Protein AF-A0A956QAB8-F1 (afdb_monomer)

Mean predicted aligned error: 16.08 Å

Secondary structure (DSSP, 8-state):
-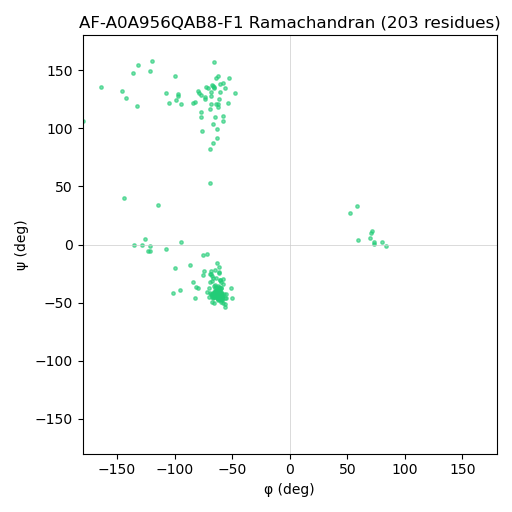EEPTTT--EE-TT-SB-TTT-PBPPP-------------PPPEE-TTT--EE-TT-SB-TTT-PBP----GGGTT---SS--HHHHHHHHHHHHHHTTSS-HHHHHHHHHHHHHHHHHHHHHHHHHHHHTTHHHH-HHHHHHHHHHHHHHHHHHHHHHHHHHH--THHHHHHHHHHHHHHHHHHHHHHHHHHHHHHHHHHH---

pLDDT: mean 83.35, std 16.62, range [33.91, 98.31]

Solvent-accessible surface area (backbone atoms only — not comparable to full-atom values): 11998 Å² total; per-residue (Å²): 123,45,67,33,87,89,78,66,50,80,36,66,78,93,52,61,47,34,92,86,75,64,47,76,39,87,76,80,79,75,93,74,90,80,92,75,92,70,84,87,69,68,78,38,64,32,90,88,75,67,48,79,37,65,70,88,48,61,46,32,92,87,77,65,48,72,40,86,76,77,72,59,69,74,78,64,65,82,62,85,66,74,50,69,71,58,51,52,53,53,53,51,46,49,33,41,72,72,60,78,30,52,50,67,57,51,48,56,49,51,54,52,49,50,56,53,51,50,55,52,48,54,51,50,54,51,53,38,62,74,66,57,43,54,83,81,38,47,69,44,51,48,35,34,52,51,13,52,50,28,37,53,53,10,53,57,38,31,49,48,24,53,76,72,65,45,66,63,26,40,54,58,10,51,52,35,30,48,55,10,42,52,30,35,39,50,20,52,48,53,52,52,55,48,52,51,49,50,44,70,74,66,57,84,120

Nearest PDB structures (foldseek):
  8dt0-assembly1_A  TM=5.554E-01  e=7.888E-01  synthetic construct
  8dt0-assembly2_B  TM=5.784E-01  e=1.920E+00  synthetic construct
  5ezm-assembly1_A  TM=7.478E-01  e=6.521E+00  Cupriavidus metallidurans CH34

Sequence (205 aa):
MLVCFHCGAANSPGKTHCHSCASALPQSASDDADEGGSGNAPMVVCIHCGQQNIPGSAECNNCGAVIPQMDRSTYYRTHDTITERYDEFRVAAEKARAGEWSPQELKQWLENMESLLSKRRDYLINVIKGADYYEYRSEEVELGVTGVFDYEEGMNLMSGFVEDGNPMHLDVGLEKIWEGNEKINEAMRMNREFRRKLEEEWGYM

Radius of gyration: 27.48 Å; Cα contacts (8 Å, |Δi|>4): 198; chains: 1; bounding box: 62×46×68 Å

Foldseek 3Di:
DFADPPPRDDDDPPDQADPPPRQGTDHDDDDDDDDDDDPPDDWAADPVRRDTDDPPDQADPPPRHGGDDPPCVVVPPPPLADCVVLVVLVVLLVCLLVVVDALVRSVVVLVVVCVVLVVVLVVVVCVCVVVVVCVVQVQLVVLLNVLSVLLVVLSVLLNVCSVPVDSVSSVSSSVSNVSSRVSNSVSVVVVVVVVVVCCVPVVPD

Structure (mmCIF, N/CA/C/O backbone):
data_AF-A0A956QAB8-F1
#
_entry.id   AF-A0A956QAB8-F1
#
loop_
_atom_site.group_PDB
_atom_site.id
_atom_site.type_symbol
_atom_site.label_atom_id
_atom_site.label_alt_id
_atom_site.label_comp_id
_atom_site.label_asym_id
_atom_site.label_entity_id
_atom_site.label_seq_id
_atom_site.pdbx_PDB_ins_code
_atom_site.Cartn_x
_atom_site.Cartn_y
_atom_site.Cartn_z
_atom_site.occupancy
_atom_site.B_iso_or_equiv
_atom_site.auth_seq_id
_atom_site.auth_comp_id
_atom_site.auth_asym_id
_atom_site.auth_atom_id
_atom_site.pdbx_PDB_model_num
ATOM 1 N N . MET A 1 1 ? 39.221 -18.917 -37.956 1.00 66.81 1 MET A N 1
ATOM 2 C CA . MET A 1 1 ? 40.007 -19.395 -36.795 1.00 66.81 1 MET A CA 1
ATOM 3 C C . MET A 1 1 ? 39.012 -19.648 -35.674 1.00 66.81 1 MET A C 1
ATOM 5 O O . MET A 1 1 ? 38.250 -18.739 -35.385 1.00 66.81 1 MET A O 1
ATOM 9 N N . LEU A 1 2 ? 38.938 -20.868 -35.133 1.00 80.44 2 LEU A N 1
ATOM 10 C CA . LEU A 1 2 ? 37.969 -21.233 -34.086 1.00 80.44 2 LEU A CA 1
ATOM 11 C C . LEU A 1 2 ? 38.653 -21.179 -32.719 1.00 80.44 2 LEU A C 1
ATOM 13 O O . LEU A 1 2 ? 39.678 -21.831 -32.528 1.00 80.44 2 LEU A O 1
ATOM 17 N N . VAL A 1 3 ? 38.112 -20.410 -31.777 1.00 84.94 3 VAL A N 1
ATOM 18 C CA . VAL A 1 3 ? 38.659 -20.298 -30.415 1.00 84.94 3 VAL A CA 1
ATOM 19 C C . VAL A 1 3 ? 37.887 -21.232 -29.490 1.00 84.94 3 VAL A C 1
ATOM 21 O O . VAL A 1 3 ? 36.658 -21.225 -29.480 1.00 84.94 3 VAL A O 1
ATOM 24 N N . CYS A 1 4 ? 38.600 -22.062 -28.727 1.00 81.06 4 CYS A N 1
ATOM 25 C CA . CYS A 1 4 ? 37.981 -22.955 -27.754 1.00 81.06 4 CYS A CA 1
ATOM 26 C C . CYS A 1 4 ? 37.389 -22.143 -26.598 1.00 81.06 4 CYS A C 1
ATOM 28 O O . CYS A 1 4 ? 38.128 -21.469 -25.885 1.00 81.06 4 CYS A O 1
ATOM 30 N N . PHE A 1 5 ? 36.084 -22.265 -26.362 1.00 82.62 5 PHE A N 1
ATOM 31 C CA . PHE A 1 5 ? 35.416 -21.563 -25.265 1.00 82.62 5 PHE A CA 1
ATOM 32 C C . PHE A 1 5 ? 35.916 -22.009 -23.879 1.00 82.62 5 PHE A C 1
ATOM 34 O O . PHE A 1 5 ? 35.932 -21.217 -22.944 1.00 82.62 5 PHE A O 1
ATOM 41 N N . HIS A 1 6 ? 36.376 -23.259 -23.745 1.00 77.50 6 HIS A N 1
ATOM 42 C CA . HIS A 1 6 ? 36.828 -23.795 -22.459 1.00 77.50 6 HIS A CA 1
ATOM 43 C C . HIS A 1 6 ? 38.255 -23.409 -22.065 1.00 77.50 6 HIS A C 1
ATOM 45 O O . HIS A 1 6 ? 38.514 -23.218 -20.882 1.00 77.50 6 HIS A O 1
ATOM 51 N N . CYS A 1 7 ? 39.190 -23.321 -23.015 1.00 82.19 7 CYS A N 1
ATOM 52 C CA . CYS A 1 7 ? 40.603 -23.075 -22.694 1.00 82.19 7 CYS A CA 1
ATOM 53 C C . CYS A 1 7 ? 41.244 -21.918 -23.470 1.00 82.19 7 CYS A C 1
ATOM 55 O O . CYS A 1 7 ? 42.431 -21.657 -23.300 1.00 82.19 7 CYS A O 1
ATOM 57 N N . GLY A 1 8 ? 40.502 -21.251 -24.356 1.00 85.62 8 GLY A N 1
ATOM 58 C CA . GLY A 1 8 ? 41.003 -20.139 -25.166 1.00 85.62 8 GLY A CA 1
ATOM 59 C C . GLY A 1 8 ? 41.959 -20.534 -26.298 1.00 85.62 8 GLY A C 1
ATOM 60 O O . GLY A 1 8 ? 42.423 -19.663 -27.028 1.00 85.62 8 GLY A O 1
ATOM 61 N N . ALA A 1 9 ? 42.260 -21.824 -26.489 1.00 89.25 9 ALA A N 1
ATOM 62 C CA . ALA A 1 9 ? 43.176 -22.263 -27.540 1.00 89.25 9 ALA A CA 1
ATOM 63 C C . ALA A 1 9 ? 42.599 -22.021 -28.947 1.00 89.25 9 ALA A C 1
ATOM 65 O O . ALA A 1 9 ? 41.433 -22.324 -29.220 1.00 89.25 9 ALA A O 1
ATOM 66 N N . ALA A 1 10 ? 43.435 -21.520 -29.859 1.00 90.62 10 ALA A N 1
ATOM 67 C CA . ALA A 1 10 ? 43.087 -21.336 -31.265 1.00 90.62 10 ALA A CA 1
ATOM 68 C C . ALA A 1 10 ? 43.188 -22.662 -32.033 1.00 90.62 10 ALA A C 1
ATOM 70 O O . ALA A 1 10 ? 44.178 -23.382 -31.932 1.00 90.62 10 ALA A O 1
ATOM 71 N N . ASN A 1 11 ? 42.167 -22.986 -32.821 1.00 88.81 11 ASN A N 1
ATOM 72 C CA . ASN A 1 11 ? 42.057 -24.235 -33.565 1.00 88.81 11 ASN A CA 1
ATOM 73 C C . ASN A 1 11 ? 41.922 -23.984 -35.070 1.00 88.81 11 ASN A C 1
ATOM 75 O O . ASN A 1 11 ? 41.362 -22.972 -35.521 1.00 88.81 11 ASN A O 1
ATOM 79 N N . SER A 1 12 ? 42.432 -24.940 -35.850 1.00 86.19 12 SER A N 1
ATOM 80 C CA . SER A 1 12 ? 42.302 -24.954 -37.305 1.00 86.19 12 SER A CA 1
ATOM 81 C C . SER A 1 12 ? 40.826 -25.060 -37.727 1.00 86.19 12 SER A C 1
ATOM 83 O O . SER A 1 12 ? 40.054 -25.750 -37.054 1.00 86.19 12 SER A O 1
ATOM 85 N N . PRO A 1 13 ? 40.422 -24.419 -38.840 1.00 82.12 13 PRO A N 1
ATOM 86 C CA . PRO A 1 13 ? 39.085 -24.587 -39.411 1.00 82.12 13 PRO A CA 1
ATOM 87 C C . PRO A 1 13 ? 38.744 -26.068 -39.647 1.00 82.12 13 PRO A C 1
ATOM 89 O O . PRO A 1 13 ? 39.620 -26.852 -40.010 1.00 82.12 13 PRO A O 1
ATOM 92 N N . GLY A 1 14 ? 37.485 -26.454 -39.423 1.00 80.62 14 GLY A N 1
ATOM 93 C CA . GLY A 1 14 ? 36.994 -27.824 -39.636 1.00 80.62 14 GLY A CA 1
ATOM 94 C C . GLY A 1 14 ? 37.313 -28.834 -38.522 1.00 80.62 14 GLY A C 1
ATOM 95 O O . GLY A 1 14 ? 36.962 -30.006 -38.644 1.00 80.62 14 GLY A O 1
ATOM 96 N N . LYS A 1 15 ? 37.967 -28.427 -37.424 1.00 80.69 15 LYS A N 1
ATOM 97 C CA . LYS A 1 15 ? 38.167 -29.298 -36.254 1.00 80.69 15 LYS A CA 1
ATOM 98 C C . LYS A 1 15 ? 36.900 -29.367 -35.402 1.00 80.69 15 LYS A C 1
ATOM 100 O O . LYS A 1 15 ? 36.357 -28.339 -35.018 1.00 80.69 15 LYS A O 1
ATOM 105 N N . THR A 1 16 ? 36.484 -30.584 -35.057 1.00 86.88 16 THR A N 1
ATOM 106 C CA . THR A 1 16 ? 35.327 -30.846 -34.184 1.00 86.88 16 THR A CA 1
ATOM 107 C C . THR A 1 16 ? 35.681 -30.848 -32.696 1.00 86.88 16 THR A C 1
ATOM 109 O O . THR A 1 16 ? 34.794 -30.707 -31.863 1.00 86.88 16 THR A O 1
ATOM 112 N N . HIS A 1 17 ? 36.968 -30.977 -32.353 1.00 90.69 17 HIS A N 1
ATOM 113 C CA . HIS A 1 17 ? 37.470 -30.997 -30.977 1.00 90.69 17 HIS A CA 1
ATOM 114 C C . HIS A 1 17 ? 38.729 -30.132 -30.840 1.00 90.69 17 HIS A C 1
ATOM 116 O O . HIS A 1 17 ? 39.535 -30.033 -31.771 1.00 90.69 17 HIS A O 1
ATOM 122 N N . CYS A 1 18 ? 38.902 -29.516 -29.669 1.00 89.50 18 CYS A N 1
ATOM 123 C CA . CYS A 1 18 ? 40.045 -28.680 -29.334 1.00 89.50 18 CYS A CA 1
ATOM 124 C C . CYS A 1 18 ? 41.314 -29.526 -29.212 1.00 89.50 18 CYS A C 1
ATOM 126 O O . CYS A 1 18 ? 41.360 -30.475 -28.431 1.00 89.50 18 CYS A O 1
ATOM 128 N N . HIS A 1 19 ? 42.378 -29.139 -29.915 1.00 91.25 19 HIS A N 1
ATOM 129 C CA . HIS A 1 19 ? 43.659 -29.853 -29.858 1.00 91.25 19 HIS A CA 1
ATOM 130 C C . HIS A 1 19 ? 44.329 -29.807 -28.472 1.00 91.25 19 HIS A C 1
ATOM 132 O O . HIS A 1 19 ? 45.174 -30.646 -28.180 1.00 91.25 19 HIS A O 1
ATOM 138 N N . SER A 1 20 ? 43.974 -28.826 -27.634 1.00 89.00 20 SER A N 1
ATOM 139 C CA . SER A 1 20 ? 44.615 -28.593 -26.336 1.00 89.00 20 SER A CA 1
ATOM 140 C C . SER A 1 20 ? 43.881 -29.255 -25.165 1.00 89.00 20 SER A C 1
ATOM 142 O O . SER A 1 20 ? 44.532 -29.785 -24.272 1.00 89.00 20 SER A O 1
ATOM 144 N N . CYS A 1 21 ? 42.544 -29.253 -25.157 1.00 88.00 21 CYS A N 1
ATOM 145 C CA . CYS A 1 21 ? 41.747 -29.766 -24.030 1.00 88.00 21 CYS A CA 1
ATOM 146 C C . CYS A 1 21 ? 40.721 -30.839 -24.420 1.00 88.00 21 CYS A C 1
ATOM 148 O O . CYS A 1 21 ? 39.919 -31.238 -23.582 1.00 88.00 21 CYS A O 1
ATOM 150 N N . ALA A 1 22 ? 40.705 -31.271 -25.685 1.00 89.31 22 ALA A N 1
ATOM 151 C CA . ALA A 1 22 ? 39.756 -32.235 -26.249 1.00 89.31 22 ALA A CA 1
ATOM 152 C C . ALA A 1 22 ? 38.264 -31.842 -26.169 1.00 89.31 22 ALA A C 1
ATOM 154 O O . ALA A 1 22 ? 37.416 -32.613 -26.605 1.00 89.31 22 ALA A O 1
ATOM 155 N N . SER A 1 23 ? 37.920 -30.644 -25.681 1.00 84.19 23 SER A N 1
ATOM 156 C CA . SER A 1 23 ? 36.534 -30.157 -25.658 1.00 84.19 23 SER A CA 1
ATOM 157 C C . SER A 1 23 ? 35.977 -29.991 -27.073 1.00 84.19 23 SER A C 1
ATOM 159 O O . SER A 1 23 ? 36.701 -29.562 -27.974 1.00 84.19 23 SER A O 1
ATOM 161 N N . ALA A 1 24 ? 34.695 -30.302 -27.266 1.00 87.38 24 ALA A N 1
ATOM 162 C CA . ALA A 1 24 ? 34.019 -30.113 -28.545 1.00 87.38 24 ALA A CA 1
ATOM 163 C C . ALA A 1 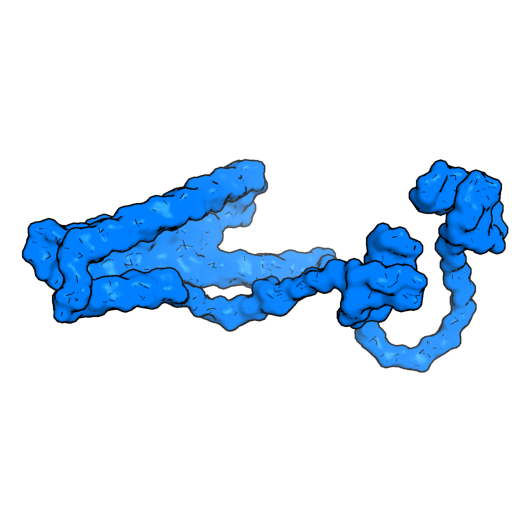24 ? 34.034 -28.631 -28.964 1.00 87.38 24 ALA A C 1
ATOM 165 O O . ALA A 1 24 ? 33.855 -27.736 -28.136 1.00 87.38 24 ALA A O 1
ATOM 166 N N . LEU A 1 25 ? 34.280 -28.375 -30.248 1.00 83.75 25 LEU A N 1
ATOM 167 C CA . LEU A 1 25 ? 34.248 -27.036 -30.838 1.00 83.75 25 LEU A CA 1
ATOM 168 C C . LEU A 1 25 ? 32.910 -26.821 -31.560 1.00 83.75 25 LEU A C 1
ATOM 170 O O . LEU A 1 25 ? 32.391 -27.772 -32.151 1.00 83.75 25 LEU A O 1
ATOM 174 N N . PRO A 1 26 ? 32.358 -25.594 -31.552 1.00 73.75 26 PRO A N 1
ATOM 175 C CA . PRO A 1 26 ? 31.118 -25.297 -32.256 1.00 73.75 26 PRO A CA 1
ATOM 176 C C . PRO A 1 26 ? 31.315 -25.518 -33.758 1.00 73.75 26 PRO A C 1
ATOM 178 O O . PRO A 1 26 ? 32.202 -24.921 -34.375 1.00 73.75 26 PRO A O 1
ATOM 181 N N . GLN A 1 27 ? 30.512 -26.408 -34.340 1.00 68.31 27 GLN A N 1
ATOM 182 C CA . GLN A 1 27 ? 30.513 -26.623 -35.781 1.00 68.31 27 GLN A CA 1
ATOM 183 C C . GLN A 1 27 ? 29.824 -25.433 -36.449 1.00 68.31 27 GLN A C 1
ATOM 185 O O . GLN A 1 27 ? 28.710 -25.067 -36.083 1.00 68.31 27 GLN A O 1
ATOM 190 N N . SER A 1 28 ? 30.497 -24.815 -37.418 1.00 54.78 28 SER A N 1
ATOM 191 C CA . SER A 1 28 ? 29.843 -23.897 -38.345 1.00 54.78 28 SER A CA 1
ATOM 192 C C . SER A 1 28 ? 28.850 -24.717 -39.163 1.00 54.78 28 SER A C 1
ATOM 194 O O . SER A 1 28 ? 29.281 -25.569 -39.942 1.00 54.78 28 SER A O 1
ATOM 196 N N . ALA A 1 29 ? 27.554 -24.505 -38.934 1.00 47.50 29 ALA A N 1
ATOM 197 C CA . ALA A 1 29 ? 26.499 -25.085 -39.750 1.00 47.50 29 ALA A CA 1
ATOM 198 C C . ALA A 1 29 ? 26.767 -24.726 -41.218 1.00 47.50 29 ALA A C 1
ATOM 200 O O . ALA A 1 29 ? 26.934 -23.554 -41.552 1.00 47.50 29 ALA A O 1
ATOM 201 N N . SER A 1 30 ? 26.905 -25.745 -42.062 1.00 43.66 30 SER A N 1
ATOM 202 C CA . SER A 1 30 ? 26.879 -25.584 -43.508 1.00 43.66 30 SER A CA 1
ATOM 203 C C . SER A 1 30 ? 25.464 -25.201 -43.923 1.00 43.66 30 SER A C 1
ATOM 205 O O . SER A 1 30 ? 24.507 -25.840 -43.488 1.00 43.66 30 SER A O 1
ATOM 207 N N . ASP A 1 31 ? 25.371 -24.158 -44.742 1.00 43.78 31 ASP A N 1
ATOM 208 C CA . ASP A 1 31 ? 24.153 -23.706 -45.397 1.00 43.78 31 ASP A CA 1
ATOM 209 C C . ASP A 1 31 ? 23.564 -24.829 -46.260 1.00 43.78 31 ASP A C 1
ATOM 211 O O . ASP A 1 31 ? 24.126 -25.160 -47.300 1.00 43.78 31 ASP A O 1
ATOM 215 N N . ASP A 1 32 ? 22.424 -25.375 -45.845 1.00 39.88 32 ASP A N 1
ATOM 216 C CA . ASP A 1 32 ? 21.479 -26.035 -46.739 1.00 39.88 32 ASP A CA 1
ATOM 217 C C . ASP A 1 32 ? 20.079 -25.505 -46.415 1.00 39.88 32 ASP A C 1
ATOM 219 O O . ASP A 1 32 ? 19.593 -25.574 -45.284 1.00 39.88 32 ASP A O 1
ATOM 223 N N . ALA A 1 33 ? 19.481 -24.892 -47.433 1.00 44.94 33 ALA A N 1
ATOM 224 C CA . ALA A 1 33 ? 18.159 -24.298 -47.416 1.00 44.94 33 ALA A CA 1
ATOM 225 C C . ALA A 1 33 ? 17.072 -25.379 -47.402 1.00 44.94 33 ALA A C 1
ATOM 227 O O . ALA A 1 33 ? 17.114 -26.297 -48.219 1.00 44.94 33 ALA A O 1
ATOM 228 N N . ASP A 1 34 ? 16.058 -25.206 -46.555 1.00 33.91 34 ASP A N 1
ATOM 229 C CA . ASP A 1 34 ? 14.721 -25.725 -46.835 1.00 33.91 34 ASP A CA 1
ATOM 230 C C . ASP A 1 34 ? 13.655 -24.769 -46.274 1.00 33.91 34 ASP A C 1
ATOM 232 O O . ASP A 1 34 ? 13.759 -24.261 -45.154 1.00 33.91 34 ASP A O 1
ATOM 236 N N . GLU A 1 35 ? 12.670 -24.460 -47.113 1.00 45.03 35 GLU A N 1
ATOM 237 C CA . GLU A 1 35 ? 11.603 -23.490 -46.882 1.00 45.03 35 GLU A CA 1
ATOM 238 C C . GLU A 1 35 ? 10.481 -24.118 -46.043 1.00 45.03 35 GLU A C 1
ATOM 240 O O . GLU A 1 35 ? 9.845 -25.089 -46.449 1.00 45.03 35 GLU A O 1
ATOM 245 N N . GLY A 1 36 ? 10.157 -23.528 -44.890 1.00 34.88 36 GLY A N 1
ATOM 246 C CA . GLY A 1 36 ? 8.987 -23.938 -44.113 1.00 34.88 36 GLY A CA 1
ATOM 247 C C . GLY A 1 36 ? 8.816 -23.112 -42.847 1.00 34.88 36 GLY A C 1
ATOM 248 O O . GLY A 1 36 ? 9.580 -23.248 -41.899 1.00 34.88 36 GLY A O 1
ATOM 249 N N . GLY A 1 37 ? 7.826 -22.218 -42.847 1.00 46.56 37 GLY A N 1
ATOM 250 C CA . GLY A 1 37 ? 7.627 -21.221 -41.800 1.00 46.56 37 GLY A CA 1
ATOM 251 C C . GLY A 1 37 ? 7.450 -21.787 -40.389 1.00 46.56 37 GLY A C 1
ATOM 252 O O . GLY A 1 37 ? 6.710 -22.739 -40.165 1.00 46.56 37 GLY A O 1
ATOM 253 N N . SER A 1 38 ? 8.066 -21.120 -39.419 1.00 38.31 38 SER A N 1
ATOM 254 C CA . SER A 1 38 ? 7.635 -21.105 -38.024 1.00 38.31 38 SER A CA 1
ATOM 255 C C . SER A 1 38 ? 8.329 -19.940 -37.330 1.00 38.31 38 SER A C 1
ATOM 257 O O . SER A 1 38 ? 9.517 -19.713 -37.546 1.00 38.31 38 SER A O 1
ATOM 259 N N . GLY A 1 39 ? 7.579 -19.180 -36.529 1.00 42.38 39 GLY A N 1
ATOM 260 C CA . GLY A 1 39 ? 8.089 -18.042 -35.767 1.00 42.38 39 GLY A CA 1
ATOM 261 C C . GLY A 1 39 ? 9.377 -18.405 -35.036 1.00 42.38 39 GLY A C 1
ATOM 262 O O . GLY A 1 39 ? 9.458 -19.456 -34.400 1.00 42.38 39 GLY A O 1
ATOM 263 N N . ASN A 1 40 ? 10.384 -17.548 -35.191 1.00 43.06 40 ASN A N 1
ATOM 264 C CA . ASN A 1 40 ? 11.734 -17.746 -34.686 1.00 43.06 40 ASN A CA 1
ATOM 265 C C . ASN A 1 40 ? 11.693 -17.724 -33.151 1.00 43.06 40 ASN A C 1
ATOM 267 O O . ASN A 1 40 ? 11.771 -16.671 -32.520 1.00 43.06 40 ASN A O 1
ATOM 271 N N . ALA A 1 41 ? 11.440 -18.882 -32.550 1.00 52.78 41 ALA A N 1
ATOM 272 C CA . ALA A 1 41 ? 11.361 -19.015 -31.111 1.00 52.78 41 ALA A CA 1
ATOM 273 C C . ALA A 1 41 ? 12.780 -18.863 -30.530 1.00 52.78 41 ALA A C 1
ATOM 275 O O . ALA A 1 41 ? 13.727 -19.442 -31.070 1.00 52.78 41 ALA A O 1
ATOM 276 N N . PRO A 1 42 ? 12.956 -18.080 -29.454 1.00 58.84 42 PRO A N 1
ATOM 277 C CA . PRO A 1 42 ? 14.275 -17.694 -28.961 1.00 58.84 42 PRO A CA 1
ATOM 278 C C . PRO A 1 42 ? 15.071 -18.923 -28.517 1.00 58.84 42 PRO A C 1
ATOM 280 O O . PRO A 1 42 ? 14.657 -19.630 -27.601 1.00 58.84 42 PRO A O 1
ATOM 283 N N . MET A 1 43 ? 16.213 -19.182 -29.160 1.00 72.00 43 MET A N 1
ATOM 284 C CA . MET A 1 43 ? 17.061 -20.336 -28.851 1.00 72.00 43 MET A CA 1
ATOM 285 C C . MET A 1 43 ? 17.562 -20.295 -27.402 1.00 72.00 43 MET A C 1
ATOM 287 O O . MET A 1 43 ? 18.105 -19.285 -26.956 1.00 72.00 43 MET A O 1
ATOM 291 N N . VAL A 1 44 ? 17.436 -21.413 -26.676 1.00 81.44 44 VAL A N 1
ATOM 292 C CA . VAL A 1 44 ? 17.922 -21.528 -25.292 1.00 81.44 44 VAL A CA 1
ATOM 293 C C . VAL A 1 44 ? 19.204 -22.352 -25.260 1.00 81.44 44 VAL A C 1
ATOM 295 O O . VAL A 1 44 ? 19.230 -23.506 -25.686 1.00 81.44 44 VAL A O 1
ATOM 298 N N . VAL A 1 45 ? 20.285 -21.771 -24.740 1.00 86.00 45 VAL A N 1
ATOM 299 C CA . VAL A 1 45 ? 21.589 -22.440 -24.627 1.00 86.00 45 VAL A CA 1
ATOM 300 C C . VAL A 1 45 ? 21.760 -23.015 -23.224 1.00 86.00 45 VAL A C 1
ATOM 302 O O . VAL A 1 45 ? 21.618 -22.314 -22.224 1.00 86.00 45 VAL A O 1
ATOM 305 N N . CYS A 1 46 ? 22.103 -24.299 -23.137 1.00 86.56 46 CYS A N 1
ATOM 306 C CA . CYS A 1 46 ? 22.409 -24.948 -21.871 1.00 86.56 46 CYS A CA 1
ATOM 307 C C . CYS A 1 46 ? 23.727 -24.409 -21.300 1.00 86.56 46 CYS A C 1
ATOM 309 O O . CYS A 1 46 ? 24.797 -24.675 -21.846 1.00 86.56 46 CYS A O 1
ATOM 311 N N . ILE A 1 47 ? 23.671 -23.767 -20.133 1.00 86.31 47 ILE A N 1
ATOM 312 C CA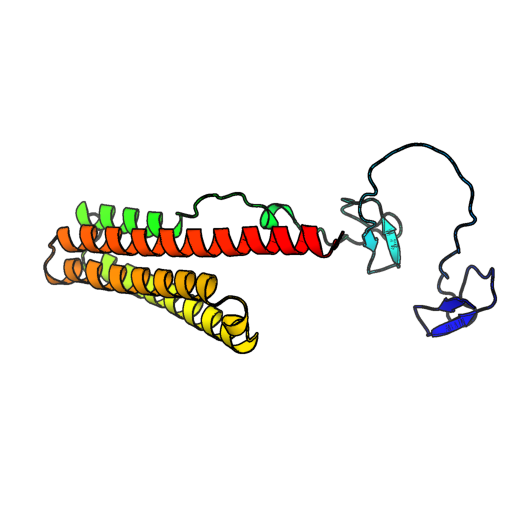 . ILE A 1 47 ? 24.847 -23.189 -19.458 1.00 86.31 47 ILE A CA 1
ATOM 313 C C . ILE A 1 47 ? 25.918 -24.225 -19.081 1.00 86.31 47 ILE A C 1
ATOM 315 O O . ILE A 1 47 ? 27.085 -23.880 -18.939 1.00 86.31 47 ILE A O 1
ATOM 319 N N . HIS A 1 48 ? 25.535 -25.499 -18.939 1.00 84.75 48 HIS A N 1
ATOM 320 C CA . HIS A 1 48 ? 26.458 -26.565 -18.547 1.00 84.75 48 HIS A CA 1
ATOM 321 C C . HIS A 1 48 ? 27.268 -27.164 -19.704 1.00 84.75 48 HIS A C 1
ATOM 323 O O . HIS A 1 48 ? 28.388 -27.605 -19.477 1.00 84.75 48 HIS A O 1
ATOM 329 N N . CYS A 1 49 ? 26.725 -27.222 -20.924 1.00 87.75 49 CYS A N 1
ATOM 330 C CA . CYS A 1 49 ? 27.387 -27.908 -22.045 1.00 87.75 49 CYS A CA 1
ATOM 331 C C . CYS A 1 49 ? 27.377 -27.125 -23.364 1.00 87.75 49 CYS A C 1
ATOM 333 O O . CYS A 1 49 ? 27.889 -27.619 -24.363 1.00 87.75 49 CYS A O 1
ATOM 335 N N . GLY A 1 50 ? 26.784 -25.929 -23.395 1.00 84.75 50 GLY A N 1
ATOM 336 C CA . GLY A 1 50 ? 26.707 -25.086 -24.589 1.00 84.75 50 GLY A CA 1
ATOM 337 C C . GLY A 1 50 ? 25.727 -25.574 -25.661 1.00 84.75 50 GLY A C 1
ATOM 338 O O . GLY A 1 50 ? 25.619 -24.939 -26.706 1.00 84.75 50 GLY A O 1
ATOM 339 N N . GLN A 1 51 ? 25.000 -26.671 -25.425 1.00 89.06 51 GLN A N 1
ATOM 340 C CA . GLN A 1 51 ? 24.024 -27.192 -26.379 1.00 89.06 51 GLN A CA 1
ATOM 341 C C . GLN A 1 51 ? 22.852 -26.220 -26.558 1.00 89.06 51 GLN A C 1
ATOM 343 O O . GLN A 1 51 ? 22.274 -25.746 -25.576 1.00 89.06 51 GLN A O 1
ATOM 348 N N . GLN A 1 52 ? 22.457 -25.990 -27.808 1.00 87.62 52 GLN A N 1
ATOM 349 C CA . GLN A 1 52 ? 21.205 -25.315 -28.142 1.00 87.62 52 GLN A CA 1
ATOM 350 C C . GLN A 1 52 ? 20.036 -26.285 -27.956 1.00 87.62 52 GLN A C 1
ATOM 352 O O . GLN A 1 52 ? 20.065 -27.413 -28.454 1.00 87.62 52 GLN A O 1
ATOM 357 N N . ASN A 1 53 ? 19.030 -25.851 -27.207 1.00 86.25 53 ASN A N 1
ATOM 358 C 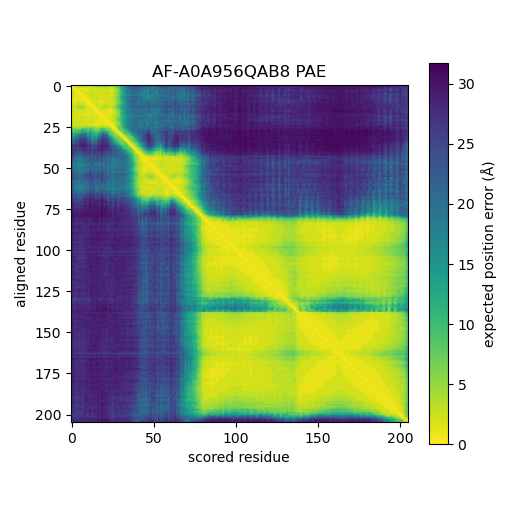CA . ASN A 1 53 ? 17.846 -26.625 -26.872 1.00 86.25 53 ASN A CA 1
ATOM 359 C C . ASN A 1 53 ? 16.586 -25.934 -27.390 1.00 86.25 53 ASN A C 1
ATOM 361 O O . ASN A 1 53 ? 16.557 -24.720 -27.609 1.00 86.25 53 ASN A O 1
ATOM 365 N N . ILE A 1 54 ? 15.537 -26.739 -27.553 1.00 82.12 54 ILE A N 1
ATOM 366 C CA . ILE A 1 54 ? 14.222 -26.265 -27.973 1.00 82.12 54 ILE A CA 1
ATOM 367 C C . ILE A 1 54 ? 13.657 -25.363 -26.860 1.00 82.12 54 ILE A C 1
ATOM 369 O O . ILE A 1 54 ? 13.749 -25.736 -25.682 1.00 82.12 54 ILE A O 1
ATOM 373 N N . PRO A 1 55 ? 13.066 -24.203 -27.189 1.00 78.12 55 PRO A N 1
ATOM 374 C CA . PRO A 1 55 ? 12.474 -23.311 -26.194 1.00 78.12 55 PRO A CA 1
ATOM 375 C C . PRO A 1 55 ? 11.417 -24.040 -25.353 1.00 78.12 55 PRO A C 1
ATOM 377 O O . PRO A 1 55 ? 10.607 -24.794 -25.886 1.00 78.12 55 PRO A O 1
ATOM 380 N N . GLY A 1 56 ? 11.448 -23.850 -24.031 1.00 75.56 56 GLY A N 1
ATOM 381 C CA . GLY A 1 56 ? 10.552 -24.538 -23.089 1.00 75.56 56 GLY A CA 1
ATOM 382 C C . GLY A 1 56 ? 10.997 -25.941 -22.647 1.00 75.56 56 GLY A C 1
ATOM 383 O O . GLY A 1 56 ? 10.332 -26.541 -21.807 1.00 75.56 56 GLY A O 1
ATOM 384 N N . SER A 1 57 ? 12.125 -26.468 -23.144 1.00 83.81 57 SER A N 1
ATOM 385 C CA . SER A 1 57 ? 12.681 -27.743 -22.652 1.00 83.81 57 SER A CA 1
ATOM 386 C C . SER A 1 57 ? 13.100 -27.617 -21.186 1.00 83.81 57 SER A C 1
ATOM 388 O O . SER A 1 57 ? 13.945 -26.787 -20.862 1.00 83.81 57 SER A O 1
ATOM 390 N N . ALA A 1 58 ? 12.537 -28.439 -20.296 1.00 86.12 58 ALA A N 1
ATOM 391 C CA . ALA A 1 58 ? 12.882 -28.430 -18.869 1.00 86.12 58 ALA A CA 1
ATOM 392 C C . ALA A 1 58 ? 14.326 -28.890 -18.602 1.00 86.12 58 ALA A C 1
ATOM 394 O O . ALA A 1 58 ? 14.959 -28.438 -17.650 1.00 86.12 58 ALA A O 1
ATOM 395 N N . GLU A 1 59 ? 14.858 -29.754 -19.464 1.00 92.62 59 GLU A N 1
ATOM 396 C CA . GLU A 1 59 ? 16.187 -30.344 -19.347 1.00 92.62 59 GLU A CA 1
ATOM 397 C C . GLU A 1 59 ? 16.937 -30.244 -20.677 1.00 92.62 59 GLU A C 1
ATOM 399 O O . GLU A 1 59 ? 16.346 -30.161 -21.754 1.00 92.62 59 GLU A O 1
ATOM 404 N N . CYS A 1 60 ? 18.263 -30.237 -20.600 1.00 90.62 60 CYS A N 1
ATOM 405 C CA . CYS A 1 60 ? 19.127 -30.231 -21.765 1.00 90.62 60 CYS A CA 1
ATOM 406 C C . CYS A 1 60 ? 19.139 -31.604 -22.441 1.00 90.62 60 CYS A C 1
ATOM 408 O O . CYS A 1 60 ? 19.552 -32.591 -21.833 1.00 90.62 60 CYS A O 1
ATOM 410 N N . ASN A 1 61 ? 18.830 -31.638 -23.737 1.00 89.25 61 ASN A N 1
ATOM 411 C CA . ASN A 1 61 ? 18.803 -32.859 -24.550 1.00 89.25 61 ASN A CA 1
ATOM 412 C C . ASN A 1 61 ? 20.169 -33.555 -24.674 1.00 89.25 61 ASN A C 1
ATOM 414 O O . ASN A 1 61 ? 20.231 -34.707 -25.093 1.00 89.25 61 ASN A O 1
ATOM 418 N N . ASN A 1 62 ? 21.264 -32.864 -24.342 1.00 90.75 62 ASN A N 1
ATOM 419 C CA . ASN A 1 62 ? 22.617 -33.413 -24.430 1.00 90.75 62 ASN A CA 1
ATOM 420 C C . ASN A 1 62 ? 23.181 -33.872 -23.076 1.00 90.75 62 ASN A C 1
ATOM 422 O O . ASN A 1 62 ? 23.828 -34.910 -23.007 1.00 90.75 62 ASN A O 1
ATOM 426 N N . CYS A 1 63 ? 22.969 -33.114 -21.995 1.00 87.62 63 CYS A N 1
ATOM 427 C CA . CYS A 1 63 ? 23.601 -33.411 -20.701 1.00 87.62 63 CYS A CA 1
ATOM 428 C C . CYS A 1 63 ? 22.628 -33.658 -19.542 1.00 87.62 63 CYS A C 1
ATOM 430 O O . CYS A 1 63 ? 23.087 -33.901 -18.429 1.00 87.62 63 CYS A O 1
ATOM 432 N N . GLY A 1 64 ? 21.313 -33.560 -19.767 1.00 88.44 64 GLY A N 1
ATOM 433 C CA . GLY A 1 64 ? 20.288 -33.749 -18.733 1.00 88.44 64 GLY A CA 1
ATOM 434 C C . GLY A 1 64 ? 20.237 -32.648 -17.669 1.00 88.44 64 GLY A C 1
ATOM 435 O O . GLY A 1 64 ? 19.501 -32.763 -16.696 1.00 88.44 64 GLY A O 1
ATOM 436 N N . ALA A 1 65 ? 21.020 -31.574 -17.813 1.00 89.62 65 ALA A N 1
ATOM 437 C CA . ALA A 1 65 ? 20.967 -30.461 -16.874 1.00 89.62 65 ALA A CA 1
ATOM 438 C C . ALA A 1 65 ? 19.627 -29.726 -16.981 1.00 89.62 65 ALA A C 1
ATOM 440 O O . ALA A 1 65 ? 19.174 -29.436 -18.090 1.00 89.62 65 ALA A O 1
ATOM 441 N N . VAL A 1 66 ? 19.036 -29.375 -15.838 1.00 89.94 66 VAL A N 1
ATOM 442 C CA . VAL A 1 66 ? 17.823 -28.552 -15.786 1.00 89.94 66 VAL A CA 1
ATOM 443 C C . VAL A 1 66 ? 18.120 -27.191 -16.408 1.00 89.94 66 VAL A C 1
ATOM 445 O O . VAL A 1 66 ? 19.062 -26.502 -16.011 1.00 89.94 66 VAL A O 1
ATOM 448 N N . ILE A 1 67 ? 17.321 -26.810 -17.397 1.00 85.44 67 ILE A N 1
ATOM 449 C CA . ILE A 1 67 ? 17.418 -25.509 -18.048 1.00 85.44 67 ILE A CA 1
ATOM 450 C C . ILE A 1 67 ? 16.630 -24.516 -17.190 1.00 85.44 67 ILE A C 1
ATOM 452 O O . ILE A 1 67 ? 15.431 -24.727 -16.992 1.00 85.44 67 ILE A O 1
ATOM 456 N N . PRO A 1 68 ? 17.258 -23.434 -16.685 1.00 74.12 68 PRO A N 1
ATOM 457 C CA . PRO A 1 68 ? 16.541 -22.398 -15.956 1.00 74.12 68 PRO A CA 1
ATOM 458 C C . PRO A 1 68 ? 15.429 -21.815 -16.833 1.00 74.12 68 PRO A C 1
ATOM 460 O O . PRO A 1 68 ? 15.686 -21.074 -17.781 1.00 74.12 68 PRO A O 1
ATOM 463 N N . GLN A 1 69 ? 14.183 -22.166 -16.524 1.00 67.81 69 GLN A N 1
ATOM 464 C CA . GLN A 1 69 ? 13.021 -21.536 -17.128 1.00 67.81 69 GLN A CA 1
ATOM 465 C C . GLN A 1 69 ? 12.862 -20.179 -16.448 1.00 67.81 69 GLN A C 1
ATOM 467 O O . GLN A 1 69 ? 12.521 -20.111 -15.266 1.00 67.81 69 GLN A O 1
ATOM 472 N N . MET A 1 70 ? 13.134 -19.086 -17.165 1.00 58.59 70 MET A N 1
ATOM 473 C CA . MET A 1 70 ? 12.619 -17.795 -16.721 1.00 58.59 70 MET A CA 1
ATOM 474 C C . MET A 1 70 ? 11.106 -17.870 -16.864 1.00 58.59 70 MET A C 1
ATOM 476 O O . MET A 1 70 ? 10.586 -17.818 -17.979 1.00 58.59 70 MET A O 1
ATOM 480 N N . ASP A 1 71 ? 10.404 -18.033 -15.746 1.00 47.06 71 ASP A N 1
ATOM 481 C CA . ASP A 1 71 ? 8.957 -17.907 -15.719 1.00 47.06 71 ASP A CA 1
ATOM 482 C C . ASP A 1 71 ? 8.578 -16.470 -16.100 1.00 47.06 71 ASP A C 1
ATOM 484 O O . ASP A 1 71 ? 8.507 -15.568 -15.268 1.00 47.06 71 ASP A O 1
ATOM 488 N N . ARG A 1 72 ? 8.357 -16.249 -17.397 1.00 51.19 72 ARG A N 1
ATOM 489 C CA . ARG A 1 72 ? 7.901 -14.969 -17.943 1.00 51.19 72 ARG A CA 1
ATOM 490 C C . ARG A 1 72 ? 6.415 -14.725 -17.670 1.00 51.19 72 ARG A C 1
ATOM 492 O O . ARG A 1 72 ? 5.952 -13.610 -17.895 1.00 51.19 72 ARG A O 1
ATOM 499 N N . SER A 1 73 ? 5.667 -15.709 -17.157 1.00 49.56 73 SER A N 1
ATOM 500 C CA . SER A 1 73 ? 4.243 -15.530 -16.839 1.00 49.56 73 SER A CA 1
ATOM 501 C C . SER A 1 73 ? 4.026 -14.567 -15.667 1.00 49.56 73 SER A C 1
ATOM 503 O O . SER A 1 73 ? 3.015 -13.869 -15.615 1.00 49.56 73 SER A O 1
ATOM 505 N N . THR A 1 74 ? 5.013 -14.430 -14.776 1.00 47.94 74 THR A N 1
ATOM 506 C CA . THR A 1 74 ? 4.992 -13.405 -13.721 1.00 47.94 74 THR A CA 1
ATOM 507 C C . THR A 1 74 ? 5.274 -11.995 -14.242 1.00 47.94 74 THR A C 1
ATOM 509 O O . THR A 1 74 ? 4.831 -11.031 -13.622 1.00 47.94 74 THR A O 1
ATOM 512 N N . TYR A 1 75 ? 5.937 -11.854 -15.396 1.00 44.44 75 TYR A N 1
ATOM 513 C CA . TYR A 1 75 ? 6.248 -10.550 -15.996 1.00 44.44 75 TYR A CA 1
ATOM 514 C C . TYR A 1 75 ? 5.028 -9.885 -16.651 1.00 44.44 75 TYR A C 1
ATOM 516 O O . TYR A 1 75 ? 4.952 -8.660 -16.708 1.00 44.44 75 TYR A O 1
ATOM 524 N N . TYR A 1 76 ? 4.048 -10.686 -17.082 1.00 41.53 76 TYR A N 1
ATOM 525 C CA . TYR A 1 76 ? 2.814 -10.230 -17.729 1.00 41.53 76 TYR A CA 1
ATOM 526 C C . TYR A 1 76 ? 1.566 -10.524 -16.893 1.00 41.53 76 TYR A C 1
ATOM 528 O O . TYR A 1 76 ? 0.502 -10.788 -17.452 1.00 41.53 76 TYR A O 1
ATOM 536 N N . ARG A 1 77 ? 1.643 -10.476 -15.555 1.00 44.19 77 ARG A N 1
ATOM 537 C CA . ARG A 1 77 ? 0.400 -10.399 -14.776 1.00 44.19 77 ARG A CA 1
ATOM 538 C C . ARG A 1 77 ? -0.299 -9.083 -15.118 1.00 44.19 77 ARG A C 1
ATOM 540 O O . ARG A 1 77 ? 0.030 -8.022 -14.589 1.00 44.19 77 ARG A O 1
ATOM 547 N N . THR A 1 78 ? -1.285 -9.177 -16.003 1.00 47.34 78 THR A N 1
ATOM 548 C CA . THR A 1 78 ? -2.314 -8.174 -16.290 1.00 47.34 78 THR A CA 1
ATOM 549 C C . THR A 1 78 ? -3.270 -8.066 -15.100 1.00 47.34 78 THR A C 1
ATOM 551 O O . THR A 1 78 ? -4.478 -8.242 -15.230 1.00 47.34 78 THR A O 1
ATOM 554 N N . HIS A 1 79 ? -2.741 -7.856 -13.894 1.00 50.41 79 HIS A N 1
ATOM 555 C CA . HIS A 1 79 ? -3.564 -7.282 -12.844 1.00 50.41 79 HIS A CA 1
ATOM 556 C C . HIS A 1 79 ? -3.669 -5.799 -13.189 1.00 50.41 79 HIS A C 1
ATOM 558 O O . HIS A 1 79 ? -2.727 -5.027 -12.968 1.00 50.41 79 HIS A O 1
ATOM 564 N N . ASP A 1 80 ? -4.786 -5.448 -13.829 1.00 62.72 80 ASP A N 1
ATOM 565 C CA . ASP A 1 80 ? -5.136 -4.063 -14.158 1.00 62.72 80 ASP A CA 1
ATOM 566 C C . ASP A 1 80 ? -5.205 -3.213 -12.882 1.00 62.72 80 ASP A C 1
ATOM 568 O O . ASP A 1 80 ? -4.819 -2.047 -12.894 1.00 62.72 80 ASP A O 1
ATOM 572 N N . THR A 1 81 ? -5.554 -3.837 -11.753 1.00 76.38 81 THR A N 1
ATOM 573 C CA . THR A 1 81 ? -5.578 -3.215 -10.428 1.00 76.38 81 THR A CA 1
ATOM 574 C C . THR A 1 81 ? -5.088 -4.223 -9.390 1.00 76.38 81 THR A C 1
ATOM 576 O O . THR A 1 81 ? -5.599 -5.340 -9.315 1.00 76.38 81 THR A O 1
ATOM 579 N N . ILE A 1 82 ? -4.079 -3.856 -8.598 1.00 84.69 82 ILE A N 1
ATOM 580 C CA . ILE A 1 82 ? -3.638 -4.633 -7.435 1.00 84.69 82 ILE A CA 1
ATOM 581 C C . ILE A 1 82 ? -4.347 -4.053 -6.208 1.00 84.69 82 ILE A C 1
ATOM 583 O O . ILE A 1 82 ? -4.205 -2.866 -5.920 1.00 84.69 82 ILE A O 1
ATOM 587 N N . THR A 1 83 ? -5.128 -4.876 -5.502 1.00 91.75 83 THR A N 1
ATOM 588 C CA . THR A 1 83 ? -5.893 -4.460 -4.307 1.00 91.75 83 THR A CA 1
ATOM 589 C C . THR A 1 83 ? -5.573 -5.275 -3.061 1.00 91.75 83 THR A C 1
ATOM 591 O O . THR A 1 83 ? -6.031 -4.908 -1.988 1.00 91.75 83 THR A O 1
ATOM 594 N N . GLU A 1 84 ? -4.758 -6.332 -3.159 1.00 92.25 84 GLU A N 1
ATOM 595 C CA . GLU A 1 84 ? -4.530 -7.291 -2.063 1.00 92.25 84 GLU A CA 1
ATOM 596 C C . GLU A 1 84 ? -4.189 -6.605 -0.734 1.00 92.25 84 GLU A C 1
ATOM 598 O O . GLU A 1 84 ? -4.764 -6.918 0.305 1.00 92.25 84 GLU A O 1
ATOM 603 N N . ARG A 1 85 ? -3.285 -5.618 -0.769 1.00 93.75 85 ARG A N 1
ATOM 604 C CA . ARG A 1 85 ? -2.878 -4.890 0.434 1.00 93.75 85 ARG A CA 1
ATOM 605 C C . ARG A 1 85 ? -4.013 -4.039 1.000 1.00 93.75 85 ARG A C 1
ATOM 607 O O . ARG A 1 85 ? -4.208 -4.040 2.209 1.00 93.75 85 ARG A O 1
ATOM 614 N N . TYR A 1 86 ? -4.759 -3.341 0.148 1.00 95.19 86 TYR A N 1
ATOM 615 C CA . TYR A 1 86 ? -5.948 -2.594 0.555 1.00 95.19 86 TYR A CA 1
ATOM 616 C C . TYR A 1 86 ? -7.014 -3.520 1.164 1.00 95.19 86 TYR A C 1
ATOM 618 O O . TYR A 1 86 ? -7.594 -3.199 2.200 1.00 95.19 86 TYR A O 1
ATOM 626 N N . ASP A 1 87 ? -7.230 -4.697 0.575 1.00 95.31 87 ASP A N 1
ATOM 627 C CA . ASP A 1 87 ? -8.192 -5.680 1.073 1.00 95.31 87 ASP A CA 1
ATOM 628 C C . ASP A 1 87 ? -7.840 -6.167 2.485 1.00 95.31 87 ASP A C 1
ATOM 630 O O . ASP A 1 87 ? -8.735 -6.335 3.314 1.00 95.31 87 ASP A O 1
ATOM 634 N N . GLU A 1 88 ? -6.551 -6.328 2.803 1.00 97.19 88 GLU A N 1
ATOM 635 C CA . GLU A 1 88 ? -6.107 -6.621 4.171 1.00 97.19 88 GLU A CA 1
ATOM 636 C C . GLU A 1 88 ? -6.508 -5.512 5.163 1.00 97.19 88 GLU A C 1
ATOM 638 O O . GLU A 1 88 ? -7.018 -5.825 6.242 1.00 97.19 88 GLU A O 1
ATOM 643 N N . PHE A 1 89 ? -6.344 -4.232 4.797 1.00 97.94 89 PHE A N 1
ATOM 644 C CA . PHE A 1 89 ? -6.793 -3.096 5.618 1.00 97.94 89 PHE A CA 1
ATOM 645 C C . PHE A 1 89 ? -8.307 -3.083 5.798 1.00 97.94 89 PHE A C 1
ATOM 647 O O . PHE A 1 89 ? -8.790 -2.919 6.921 1.00 97.94 89 PHE A O 1
ATOM 654 N N . ARG A 1 90 ? -9.063 -3.304 4.718 1.00 97.88 90 ARG A N 1
ATOM 655 C CA . ARG A 1 90 ? -10.528 -3.370 4.763 1.00 97.88 90 ARG A CA 1
ATOM 656 C C . ARG A 1 90 ? -11.000 -4.472 5.712 1.00 97.88 90 ARG A C 1
ATOM 658 O O . ARG A 1 90 ? -11.841 -4.220 6.570 1.00 97.88 90 ARG A O 1
ATOM 665 N N . VAL A 1 91 ? -10.421 -5.668 5.612 1.00 98.19 91 VAL A N 1
ATOM 666 C CA . VAL A 1 91 ? -10.750 -6.800 6.494 1.00 98.19 91 VAL A CA 1
ATOM 667 C C . VAL A 1 91 ? -10.391 -6.500 7.952 1.00 98.19 91 VAL A C 1
ATOM 669 O O . VAL A 1 91 ? -11.173 -6.815 8.848 1.00 98.19 91 VAL A O 1
ATOM 672 N N . ALA A 1 92 ? -9.235 -5.887 8.218 1.00 98.00 92 ALA A N 1
ATOM 673 C CA . ALA A 1 92 ? -8.843 -5.486 9.571 1.00 98.00 92 ALA A CA 1
ATOM 674 C C . ALA A 1 92 ? -9.821 -4.463 10.176 1.00 98.00 92 ALA A C 1
ATOM 676 O O . ALA A 1 92 ? -10.258 -4.617 11.319 1.00 98.00 92 ALA A O 1
ATOM 677 N N . ALA A 1 93 ? -10.216 -3.455 9.395 1.00 97.56 93 ALA A N 1
ATOM 678 C CA . ALA A 1 93 ? -11.193 -2.450 9.800 1.00 97.56 93 ALA A CA 1
ATOM 679 C C . ALA A 1 93 ? -12.577 -3.060 10.076 1.00 97.56 93 ALA A C 1
ATOM 681 O O . ALA A 1 93 ? -13.216 -2.712 11.067 1.00 97.56 93 ALA A O 1
ATOM 682 N N . GLU A 1 94 ? -13.033 -3.994 9.236 1.00 98.06 94 GLU A N 1
ATOM 683 C CA . GLU A 1 94 ? -14.299 -4.711 9.429 1.00 98.06 94 GLU A CA 1
ATOM 684 C C . GLU A 1 94 ? -14.296 -5.525 10.726 1.00 98.06 94 GLU A C 1
ATOM 686 O O . GLU A 1 94 ? -15.256 -5.446 11.495 1.00 98.06 94 GLU A O 1
ATOM 691 N N . LYS A 1 95 ? -13.201 -6.234 11.024 1.00 98.12 95 LYS A N 1
ATOM 692 C CA . LYS A 1 95 ? -13.049 -6.983 12.282 1.00 98.12 95 LYS A CA 1
ATOM 693 C C . LYS A 1 95 ? -13.058 -6.075 13.505 1.00 98.12 95 LYS A C 1
ATOM 695 O O . LYS A 1 95 ? -13.732 -6.379 14.488 1.00 98.12 95 LYS A O 1
ATOM 700 N N . ALA A 1 96 ? -12.348 -4.950 13.447 1.00 97.50 96 ALA A N 1
ATOM 701 C CA . ALA A 1 96 ? -12.345 -3.966 14.526 1.00 97.50 96 ALA A CA 1
ATOM 702 C C . ALA A 1 96 ? -13.740 -3.356 14.740 1.00 97.50 96 ALA A C 1
ATOM 704 O O . ALA A 1 96 ? -14.217 -3.259 15.869 1.00 97.50 96 ALA A O 1
ATOM 705 N N . ARG A 1 97 ? -14.447 -3.026 13.652 1.00 95.06 97 ARG A N 1
ATOM 706 C CA . ARG A 1 97 ? -15.819 -2.500 13.686 1.00 95.06 97 ARG A CA 1
ATOM 707 C C . ARG A 1 97 ? -16.822 -3.502 14.251 1.00 95.06 97 ARG A C 1
ATOM 709 O O . ARG A 1 97 ? -17.719 -3.112 14.993 1.00 95.06 97 ARG A O 1
ATOM 716 N N . ALA A 1 98 ? -16.679 -4.776 13.900 1.00 96.94 98 ALA A N 1
ATOM 717 C CA . ALA A 1 98 ? -17.511 -5.856 14.419 1.00 96.94 98 ALA A CA 1
ATOM 718 C C . ALA A 1 98 ? -17.208 -6.191 15.893 1.00 96.94 98 ALA A C 1
ATOM 720 O O . ALA A 1 98 ? -17.937 -6.973 16.502 1.00 96.94 98 ALA A O 1
ATOM 721 N N . GLY A 1 99 ? -16.146 -5.616 16.471 1.00 96.88 99 GLY A N 1
ATOM 722 C CA . GLY A 1 99 ? -15.662 -5.954 17.807 1.00 96.88 99 GLY A CA 1
ATOM 723 C C . GLY A 1 99 ? -14.997 -7.331 17.883 1.00 96.88 99 GLY A C 1
ATOM 724 O O . GLY A 1 99 ? -14.751 -7.824 18.981 1.00 96.88 99 GLY A O 1
ATOM 725 N N . GLU A 1 100 ? -14.706 -7.959 16.738 1.00 98.19 100 GLU A N 1
ATOM 726 C CA . GLU A 1 100 ? -13.921 -9.196 16.665 1.00 98.19 100 GLU A CA 1
ATOM 727 C C . GLU A 1 100 ? -12.456 -8.941 17.023 1.00 98.19 100 GLU A C 1
ATOM 729 O O . GLU A 1 100 ? -11.800 -9.817 17.582 1.00 98.19 100 GLU A O 1
ATOM 734 N N . TRP A 1 101 ? -11.954 -7.746 16.697 1.00 98.19 101 TRP A N 1
ATOM 735 C CA . TRP A 1 101 ? -10.661 -7.245 17.150 1.00 98.19 101 TRP A CA 1
ATOM 736 C C . TRP A 1 101 ? -10.852 -6.153 18.194 1.00 98.19 101 TRP A C 1
ATOM 738 O O . TRP A 1 101 ? -11.581 -5.183 17.985 1.00 98.19 101 TRP A O 1
ATOM 748 N N . SER A 1 102 ? -10.139 -6.286 19.305 1.00 97.62 102 SER A N 1
ATOM 749 C CA . SER A 1 102 ? -9.964 -5.208 20.270 1.00 97.62 102 SER A CA 1
ATOM 750 C C . SER A 1 102 ? -9.165 -4.043 19.662 1.00 97.62 102 SER A C 1
ATOM 752 O O . SER A 1 102 ? -8.356 -4.245 18.749 1.00 97.62 102 SER A O 1
ATOM 754 N N . PRO A 1 103 ? -9.312 -2.818 20.202 1.00 96.75 103 PRO A N 1
ATOM 755 C CA . PRO A 1 103 ? -8.482 -1.677 19.813 1.00 96.75 103 PRO A CA 1
ATOM 756 C C . PRO A 1 103 ? -6.977 -1.978 19.861 1.00 96.75 103 PRO A C 1
ATOM 758 O O . PRO A 1 103 ? -6.223 -1.548 18.991 1.00 96.75 103 PRO A O 1
ATOM 761 N N . GLN A 1 104 ? -6.529 -2.758 20.848 1.00 97.19 104 GLN A N 1
ATOM 762 C CA . GLN A 1 104 ? -5.125 -3.141 20.998 1.00 97.19 104 GLN A CA 1
ATOM 763 C C . GLN A 1 104 ? -4.662 -4.125 19.916 1.00 97.19 104 GLN A C 1
ATOM 765 O O . GLN A 1 104 ? -3.536 -4.002 19.438 1.00 97.19 104 GLN A O 1
ATOM 770 N N . GLU A 1 105 ? -5.511 -5.071 19.501 1.00 97.94 105 GLU A N 1
ATOM 771 C CA . GLU A 1 105 ? -5.203 -5.972 18.381 1.00 97.94 105 GLU A CA 1
ATOM 772 C C . GLU A 1 105 ? -5.090 -5.205 17.064 1.00 97.94 105 GLU A C 1
ATOM 774 O O . GLU A 1 105 ? -4.128 -5.416 16.323 1.00 97.94 105 GLU A O 1
ATOM 779 N N . LEU A 1 106 ? -6.009 -4.265 16.804 1.00 98.06 106 LEU A N 1
ATOM 780 C CA . LEU A 1 106 ? -5.914 -3.396 15.632 1.00 98.06 106 LEU A CA 1
ATOM 781 C C . LEU A 1 106 ? -4.631 -2.558 15.667 1.00 98.06 106 LEU A C 1
ATOM 783 O O . LEU A 1 106 ? -3.924 -2.498 14.665 1.00 98.06 106 LEU A O 1
ATOM 787 N N . LYS A 1 107 ? -4.297 -1.952 16.814 1.00 98.00 107 LYS A N 1
ATOM 788 C CA . LYS A 1 107 ? -3.060 -1.177 16.981 1.00 98.00 107 LYS A CA 1
ATOM 789 C C . LYS A 1 107 ? -1.826 -2.005 16.644 1.00 98.00 107 LYS A C 1
ATOM 791 O O . LYS A 1 107 ? -1.006 -1.583 15.837 1.00 98.00 107 LYS A O 1
ATOM 796 N N . GLN A 1 108 ? -1.714 -3.193 17.234 1.00 98.31 108 GLN A N 1
ATOM 797 C CA . GLN A 1 108 ? -0.572 -4.071 17.002 1.00 98.31 108 GLN A CA 1
ATOM 798 C C . GLN A 1 108 ? -0.464 -4.473 15.526 1.00 98.31 108 GLN A C 1
ATOM 800 O O . GLN A 1 108 ? 0.640 -4.584 14.989 1.00 98.31 108 GLN A O 1
ATOM 805 N N . TRP A 1 109 ? -1.602 -4.702 14.869 1.00 98.19 109 TRP A N 1
ATOM 806 C CA . TRP A 1 109 ? -1.646 -4.997 13.444 1.00 98.19 109 TRP A CA 1
ATOM 807 C C . TRP A 1 109 ? -1.198 -3.798 12.593 1.00 98.19 109 TRP A C 1
ATOM 809 O O . TRP A 1 109 ? -0.348 -3.979 11.723 1.00 98.19 109 TRP A O 1
ATOM 819 N N . LEU A 1 110 ? -1.681 -2.585 12.886 1.00 97.56 110 LEU A N 1
ATOM 820 C CA . LEU A 1 110 ? -1.264 -1.351 12.207 1.00 97.56 110 LEU A CA 1
ATOM 821 C C . LEU A 1 110 ? 0.245 -1.103 12.354 1.00 97.56 110 LEU A C 1
ATOM 823 O O . LEU A 1 110 ? 0.911 -0.852 11.357 1.00 97.56 110 LEU A O 1
ATOM 827 N N . GLU A 1 111 ? 0.811 -1.271 13.552 1.00 97.25 111 GLU A N 1
ATOM 828 C CA . GLU A 1 111 ? 2.258 -1.125 13.794 1.00 97.25 111 GLU A CA 1
ATOM 829 C C . GLU A 1 111 ? 3.089 -2.145 12.992 1.00 97.25 111 GLU A C 1
ATOM 831 O O . GLU A 1 111 ? 4.145 -1.826 12.434 1.00 97.25 111 GLU A O 1
ATOM 836 N N . ASN A 1 112 ? 2.606 -3.388 12.889 1.00 97.06 112 ASN A N 1
ATOM 837 C CA . ASN A 1 112 ? 3.255 -4.416 12.073 1.00 97.06 112 ASN A CA 1
ATOM 838 C C . ASN A 1 112 ? 3.212 -4.057 10.581 1.00 97.06 112 ASN A C 1
ATOM 840 O O . ASN A 1 112 ? 4.209 -4.236 9.872 1.00 97.06 112 ASN A O 1
ATOM 844 N N . MET A 1 113 ? 2.076 -3.539 10.114 1.00 96.00 113 MET A N 1
ATOM 845 C CA . MET A 1 113 ? 1.894 -3.093 8.737 1.00 96.00 113 MET A CA 1
ATOM 846 C C . MET A 1 113 ? 2.767 -1.887 8.403 1.00 96.00 113 MET A C 1
ATOM 848 O O . MET A 1 113 ? 3.460 -1.903 7.385 1.00 96.00 113 MET A O 1
ATOM 852 N N . GLU A 1 114 ? 2.820 -0.891 9.282 1.00 94.75 114 GLU A N 1
ATOM 853 C CA . GLU A 1 114 ? 3.694 0.271 9.146 1.00 94.75 114 GLU A CA 1
ATOM 854 C C . GLU A 1 114 ? 5.165 -0.158 9.067 1.00 94.75 114 GLU A C 1
ATOM 856 O O . GLU A 1 114 ? 5.897 0.263 8.168 1.00 94.75 114 GLU A O 1
ATOM 861 N N . SER A 1 115 ? 5.606 -1.074 9.937 1.00 94.81 115 SER A N 1
ATOM 862 C CA . SER A 1 115 ? 6.971 -1.615 9.890 1.00 94.81 115 SER A CA 1
ATOM 863 C C . SER A 1 115 ? 7.280 -2.329 8.570 1.00 94.81 115 SER A C 1
ATOM 865 O O . SER A 1 115 ? 8.392 -2.221 8.045 1.00 94.81 115 SER A O 1
ATOM 867 N N . LEU A 1 116 ? 6.320 -3.079 8.024 1.00 92.94 116 LEU A N 1
ATOM 868 C CA . LEU A 1 116 ? 6.482 -3.784 6.753 1.00 92.94 116 LEU A CA 1
ATOM 869 C C . LEU A 1 116 ? 6.589 -2.802 5.579 1.00 92.94 116 LEU A C 1
ATOM 871 O O . LEU A 1 116 ? 7.500 -2.917 4.752 1.00 92.94 116 LEU A O 1
ATOM 875 N N . LEU A 1 117 ? 5.664 -1.843 5.509 1.00 91.06 117 LEU A N 1
ATOM 876 C CA . LEU A 1 117 ? 5.561 -0.898 4.401 1.00 91.06 117 LEU A CA 1
ATOM 877 C C . LEU A 1 117 ? 6.703 0.123 4.417 1.00 91.06 117 LEU A C 1
ATOM 879 O O . LEU A 1 117 ? 7.309 0.348 3.370 1.00 91.06 117 LEU A O 1
ATOM 883 N N . SER A 1 118 ? 7.093 0.641 5.585 1.00 90.69 118 SER A N 1
ATOM 884 C CA . SER A 1 118 ? 8.233 1.563 5.726 1.00 90.69 118 SER A CA 1
ATOM 885 C C . SER A 1 118 ? 9.553 0.937 5.268 1.00 90.69 118 SER A C 1
ATOM 887 O O . SER A 1 118 ? 10.287 1.534 4.481 1.00 90.69 118 SER A O 1
ATOM 889 N N . LYS A 1 119 ? 9.834 -0.318 5.651 1.00 91.81 119 LYS A N 1
ATOM 890 C CA . LYS A 1 119 ? 11.022 -1.046 5.163 1.00 91.81 119 LYS A CA 1
ATOM 891 C C . LYS A 1 119 ? 11.015 -1.187 3.645 1.00 91.81 119 LYS A C 1
ATOM 893 O O . LYS A 1 119 ? 12.057 -1.050 3.000 1.00 91.81 119 LYS A O 1
ATOM 898 N N . ARG A 1 120 ? 9.848 -1.477 3.060 1.00 89.19 120 ARG A N 1
ATOM 899 C CA . ARG A 1 120 ? 9.709 -1.611 1.607 1.00 89.19 120 ARG A CA 1
ATOM 900 C C . ARG A 1 120 ? 9.885 -0.267 0.902 1.00 89.19 120 ARG A C 1
ATOM 902 O O . ARG A 1 120 ? 10.585 -0.223 -0.108 1.00 89.19 120 ARG A O 1
ATOM 909 N N . ARG A 1 121 ? 9.309 0.805 1.445 1.00 89.62 121 ARG A N 1
ATOM 910 C CA . ARG A 1 121 ? 9.468 2.185 0.974 1.00 89.62 121 ARG A CA 1
ATOM 911 C C . ARG A 1 121 ? 10.934 2.590 0.949 1.00 89.62 121 ARG A C 1
ATOM 913 O O . ARG A 1 121 ? 11.428 3.001 -0.095 1.00 89.62 121 ARG A O 1
ATOM 920 N N . ASP A 1 122 ? 11.639 2.433 2.065 1.00 89.75 122 ASP A N 1
ATOM 921 C CA . ASP A 1 122 ? 13.036 2.856 2.187 1.00 89.75 122 ASP A CA 1
ATOM 922 C C . ASP A 1 122 ? 13.927 2.107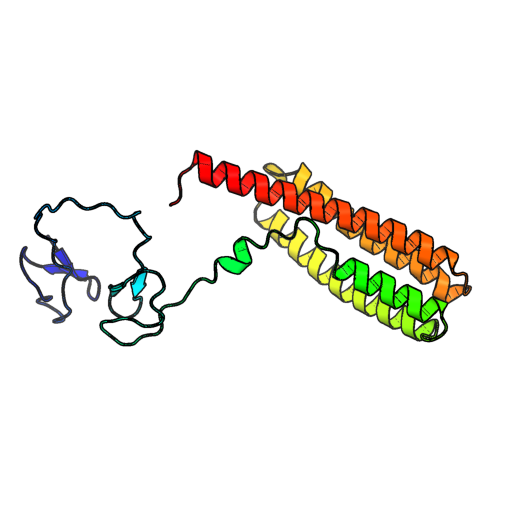 1.191 1.00 89.75 122 ASP A C 1
ATOM 924 O O . ASP A 1 122 ? 14.779 2.704 0.532 1.00 89.75 122 ASP A O 1
ATOM 928 N N . TYR A 1 123 ? 13.681 0.805 1.014 1.00 89.75 123 TYR A N 1
ATOM 929 C CA . TYR A 1 123 ? 14.333 0.018 -0.027 1.00 89.75 123 TYR A CA 1
ATOM 930 C C . TYR A 1 123 ? 14.077 0.592 -1.430 1.00 89.75 123 TYR A C 1
ATOM 932 O O . TYR A 1 123 ? 15.030 0.814 -2.177 1.00 89.75 123 TYR A O 1
ATOM 940 N N . LEU A 1 124 ? 12.817 0.866 -1.786 1.00 85.50 124 LEU A N 1
ATOM 941 C CA . LEU A 1 124 ? 12.459 1.399 -3.104 1.00 85.50 124 LEU A CA 1
ATOM 942 C C . LEU A 1 124 ? 13.075 2.780 -3.348 1.00 85.50 124 LEU A C 1
ATOM 944 O O . LEU A 1 124 ? 13.691 2.990 -4.388 1.00 85.50 124 LEU A O 1
ATOM 948 N N . ILE A 1 125 ? 12.987 3.694 -2.379 1.00 86.56 125 ILE A N 1
ATOM 949 C CA . ILE A 1 125 ? 13.586 5.032 -2.474 1.00 86.56 125 ILE A CA 1
ATOM 950 C C . ILE A 1 125 ? 15.099 4.933 -2.694 1.00 86.56 125 ILE A C 1
ATOM 952 O O . ILE A 1 125 ? 15.644 5.660 -3.525 1.00 86.56 125 ILE A O 1
ATOM 956 N N . ASN A 1 126 ? 15.782 4.030 -1.987 1.00 88.25 126 ASN A N 1
ATOM 957 C CA . ASN A 1 126 ? 17.220 3.831 -2.154 1.00 88.25 126 ASN A CA 1
ATOM 958 C C . ASN A 1 126 ? 17.576 3.290 -3.544 1.00 88.25 126 ASN A C 1
ATOM 960 O O . ASN A 1 126 ? 18.537 3.765 -4.145 1.00 88.25 126 ASN A O 1
ATOM 964 N N . VAL A 1 127 ? 16.796 2.344 -4.076 1.00 85.50 127 VAL A N 1
ATOM 965 C CA . VAL A 1 127 ? 16.986 1.828 -5.442 1.00 85.50 127 VAL A CA 1
ATOM 966 C C . VAL A 1 127 ? 16.786 2.936 -6.476 1.00 85.50 127 VAL A C 1
ATOM 968 O O . VAL A 1 127 ? 17.625 3.109 -7.355 1.00 85.50 127 VAL A O 1
ATOM 971 N N . ILE A 1 128 ? 15.714 3.719 -6.344 1.00 83.50 128 ILE A N 1
ATOM 972 C CA . ILE A 1 128 ? 15.381 4.804 -7.274 1.00 83.50 128 ILE A CA 1
ATOM 973 C C . ILE A 1 128 ? 16.481 5.875 -7.276 1.00 83.50 128 ILE A C 1
ATOM 975 O O . ILE A 1 128 ? 16.930 6.290 -8.344 1.00 83.50 128 ILE A O 1
ATOM 979 N N . LYS A 1 129 ? 16.951 6.294 -6.092 1.00 82.50 129 LYS A N 1
ATOM 980 C CA . LYS A 1 129 ? 18.049 7.265 -5.955 1.00 82.50 129 LYS A CA 1
ATOM 981 C C . LYS A 1 129 ? 19.374 6.720 -6.482 1.00 82.50 129 LYS A C 1
ATOM 983 O O . LYS A 1 129 ? 20.111 7.444 -7.136 1.00 82.50 129 LYS A O 1
ATOM 988 N N . GLY A 1 130 ? 19.687 5.456 -6.196 1.00 82.06 130 GLY A N 1
ATOM 989 C CA . GLY A 1 130 ? 20.946 4.835 -6.609 1.00 82.06 130 GLY A CA 1
ATOM 990 C C . GLY A 1 130 ? 21.060 4.601 -8.117 1.00 82.06 130 GLY A C 1
ATOM 991 O O . GLY A 1 130 ? 22.170 4.544 -8.634 1.00 82.06 130 GLY A O 1
ATOM 992 N N . ALA A 1 131 ? 19.930 4.474 -8.815 1.00 81.38 131 ALA A N 1
ATOM 993 C CA . ALA A 1 131 ? 19.873 4.260 -10.259 1.00 81.38 131 ALA A CA 1
ATOM 994 C C . ALA A 1 131 ? 19.710 5.555 -11.076 1.00 81.38 131 ALA A C 1
ATOM 996 O O . ALA A 1 131 ? 19.549 5.471 -12.290 1.00 81.38 131 ALA A O 1
ATOM 997 N N . ASP A 1 132 ? 19.688 6.722 -10.421 1.00 77.81 132 ASP A N 1
ATOM 998 C CA . ASP A 1 132 ? 19.372 8.022 -11.034 1.00 77.81 132 ASP A CA 1
ATOM 999 C C . ASP A 1 132 ? 18.044 8.027 -11.820 1.00 77.81 132 ASP A C 1
ATOM 1001 O O . ASP A 1 132 ? 17.816 8.773 -12.770 1.00 77.81 132 ASP A O 1
ATOM 1005 N N . TYR A 1 133 ? 17.125 7.144 -11.415 1.00 74.62 133 TYR A N 1
ATOM 1006 C CA . TYR A 1 133 ? 15.871 6.887 -12.125 1.00 74.62 133 TYR A CA 1
ATOM 1007 C C . TYR A 1 133 ? 14.918 8.092 -12.054 1.00 74.62 133 TYR A C 1
ATOM 1009 O O . TYR A 1 133 ? 14.069 8.270 -12.926 1.00 74.62 133 TYR A O 1
ATOM 1017 N N . TYR A 1 134 ? 15.095 8.951 -11.042 1.00 68.75 134 TYR A N 1
ATOM 1018 C CA . TYR A 1 134 ? 14.329 10.186 -10.864 1.00 68.75 134 TYR A CA 1
ATOM 1019 C C . TYR A 1 134 ? 14.468 11.152 -12.047 1.00 68.75 134 TYR A C 1
ATOM 1021 O O . TYR A 1 134 ? 13.475 11.778 -12.413 1.00 68.75 134 TYR A O 1
ATOM 1029 N N . GLU A 1 135 ? 15.652 11.260 -12.661 1.00 69.44 135 GLU A N 1
ATOM 1030 C CA . GLU A 1 135 ? 15.893 12.222 -13.748 1.00 69.44 135 GLU A CA 1
ATOM 1031 C C . GLU A 1 135 ? 15.108 11.885 -15.022 1.00 69.44 135 GLU A C 1
ATOM 1033 O O . GLU A 1 135 ? 14.734 12.773 -15.785 1.00 69.44 135 GLU A O 1
ATOM 1038 N N . TYR A 1 136 ? 14.799 10.606 -15.229 1.00 62.97 136 TYR A N 1
ATOM 1039 C CA . TYR A 1 136 ? 14.122 10.129 -16.433 1.00 62.97 136 TYR A CA 1
ATOM 1040 C C . TYR A 1 136 ? 12.620 9.899 -16.230 1.00 62.97 136 TYR A C 1
ATOM 1042 O O . TYR A 1 136 ? 11.878 9.786 -17.207 1.00 62.97 136 TYR A O 1
ATOM 1050 N N . ARG A 1 137 ? 12.168 9.746 -14.976 1.00 69.44 137 ARG A N 1
ATOM 1051 C CA . ARG A 1 137 ? 10.856 9.162 -14.638 1.00 69.44 137 ARG A CA 1
ATOM 1052 C C . ARG A 1 137 ? 10.199 9.823 -13.427 1.00 69.44 137 ARG A C 1
ATOM 1054 O O . ARG A 1 137 ? 9.590 9.143 -12.604 1.00 69.44 137 ARG A O 1
ATOM 1061 N N . SER A 1 138 ? 10.314 11.145 -13.331 1.00 79.56 138 SER A N 1
ATOM 1062 C CA . SER A 1 138 ? 9.840 11.916 -12.178 1.00 79.56 138 SER A CA 1
ATOM 1063 C C . SER A 1 138 ? 8.362 11.682 -11.855 1.00 79.56 138 SER A C 1
ATOM 1065 O O . SER A 1 138 ? 8.056 11.405 -10.706 1.00 79.56 138 SER A O 1
ATOM 1067 N N . GLU A 1 139 ? 7.468 11.698 -12.848 1.00 88.44 139 GLU A N 1
ATOM 1068 C CA . GLU A 1 139 ? 6.015 11.573 -12.631 1.00 88.44 139 GLU A CA 1
ATOM 1069 C C . GLU A 1 139 ? 5.592 10.181 -12.125 1.00 88.44 139 GLU A C 1
ATOM 1071 O O . GLU A 1 139 ? 4.813 10.069 -11.182 1.00 88.44 139 GLU A O 1
ATOM 1076 N N . GLU A 1 140 ? 6.148 9.104 -12.696 1.00 91.56 140 GLU A N 1
ATOM 1077 C CA . GLU A 1 140 ? 5.893 7.729 -12.238 1.00 91.56 140 GLU A CA 1
ATOM 1078 C C . GLU A 1 140 ? 6.355 7.519 -10.801 1.00 91.56 140 GLU A C 1
ATOM 1080 O O . GLU A 1 140 ? 5.641 6.952 -9.971 1.00 91.56 140 GLU A O 1
ATOM 1085 N N . VAL A 1 141 ? 7.572 7.977 -10.524 1.00 89.19 141 VAL A N 1
ATOM 1086 C CA . VAL A 1 141 ? 8.187 7.848 -9.213 1.00 89.19 141 VAL A CA 1
ATOM 1087 C C . VAL A 1 141 ? 7.434 8.683 -8.185 1.00 89.19 141 VAL A C 1
ATOM 1089 O O . VAL A 1 141 ? 7.162 8.185 -7.097 1.00 89.19 141 VAL A O 1
ATOM 1092 N N . GLU A 1 142 ? 7.081 9.922 -8.522 1.00 91.50 142 GLU A N 1
ATOM 1093 C CA . GLU A 1 142 ? 6.328 10.819 -7.651 1.00 91.50 142 GLU A CA 1
ATOM 1094 C C . GLU A 1 142 ? 4.970 10.213 -7.298 1.00 91.50 142 GLU A C 1
ATOM 1096 O O . GLU A 1 142 ? 4.674 10.067 -6.116 1.00 91.50 142 GLU A O 1
ATOM 1101 N N . LEU A 1 143 ? 4.203 9.738 -8.286 1.00 92.94 143 LEU A N 1
ATOM 1102 C CA . LEU A 1 143 ? 2.920 9.075 -8.036 1.00 92.94 143 LEU A CA 1
ATOM 1103 C C . LEU A 1 143 ? 3.066 7.842 -7.139 1.00 92.94 143 LEU A C 1
ATOM 1105 O O . LEU A 1 143 ? 2.313 7.687 -6.176 1.00 92.94 143 LEU A O 1
ATOM 1109 N N . GLY A 1 144 ? 4.060 6.990 -7.405 1.00 92.19 144 GLY A N 1
ATOM 1110 C CA . GLY A 1 144 ? 4.321 5.811 -6.582 1.00 92.19 144 GLY A CA 1
ATOM 1111 C C . GLY A 1 144 ? 4.703 6.165 -5.140 1.00 92.19 144 GLY A C 1
ATOM 1112 O O . GLY A 1 144 ? 4.209 5.544 -4.202 1.00 92.19 144 GLY A O 1
ATOM 1113 N N . VAL A 1 145 ? 5.555 7.177 -4.949 1.00 91.12 145 VAL A N 1
ATOM 1114 C CA . VAL A 1 145 ? 6.007 7.635 -3.625 1.00 91.12 145 VAL A CA 1
ATOM 1115 C C . VAL A 1 145 ? 4.875 8.316 -2.858 1.00 91.12 145 VAL A C 1
ATOM 1117 O O . VAL A 1 145 ? 4.667 7.999 -1.688 1.00 91.12 145 VAL A O 1
ATOM 1120 N N . THR A 1 146 ? 4.107 9.195 -3.502 1.00 93.75 146 THR A N 1
ATOM 1121 C CA . THR A 1 146 ? 2.926 9.823 -2.898 1.00 93.75 146 THR A CA 1
ATOM 1122 C C . THR A 1 146 ? 1.906 8.775 -2.480 1.00 93.75 146 THR A C 1
ATOM 1124 O O . THR A 1 146 ? 1.403 8.847 -1.364 1.00 93.75 146 THR A O 1
ATOM 1127 N N . GLY A 1 147 ? 1.664 7.757 -3.311 1.00 94.94 147 GLY A N 1
ATOM 1128 C CA . GLY A 1 147 ? 0.759 6.670 -2.948 1.00 94.94 147 GLY A CA 1
ATOM 1129 C C . GLY A 1 147 ? 1.199 5.920 -1.686 1.00 94.94 147 GLY A C 1
ATOM 1130 O O . GLY A 1 147 ? 0.366 5.584 -0.850 1.00 94.94 147 GLY A O 1
ATOM 1131 N N . VAL A 1 148 ? 2.506 5.722 -1.483 1.00 93.75 148 VAL A N 1
ATOM 1132 C CA . VAL A 1 148 ? 3.029 5.136 -0.236 1.00 93.75 148 VAL A CA 1
ATOM 1133 C C . VAL A 1 148 ? 2.796 6.053 0.968 1.00 93.75 148 VAL A C 1
ATOM 1135 O O . VAL A 1 148 ? 2.414 5.565 2.030 1.00 93.75 148 VAL A O 1
ATOM 1138 N N . PHE A 1 149 ? 2.981 7.366 0.821 1.00 94.19 149 PHE A N 1
ATOM 1139 C CA . PHE A 1 149 ? 2.694 8.308 1.906 1.00 94.19 149 PHE A CA 1
ATOM 11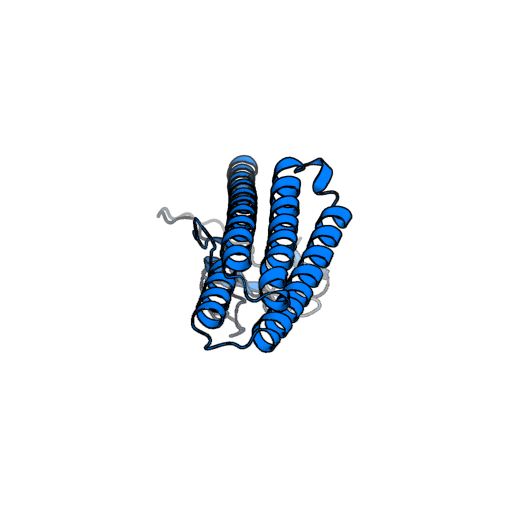40 C C . PHE A 1 149 ? 1.207 8.361 2.263 1.00 94.19 149 PHE A C 1
ATOM 1142 O O . PHE A 1 149 ? 0.876 8.470 3.439 1.00 94.19 149 PHE A O 1
ATOM 1149 N N . ASP A 1 150 ? 0.307 8.212 1.291 1.00 96.88 150 ASP A N 1
ATOM 1150 C CA . ASP A 1 150 ? -1.127 8.133 1.574 1.00 96.88 150 ASP A CA 1
ATOM 1151 C C . ASP A 1 150 ? -1.492 6.865 2.361 1.00 96.88 150 ASP A C 1
ATOM 1153 O O . ASP A 1 150 ? -2.336 6.922 3.253 1.00 96.88 150 ASP A O 1
ATOM 1157 N N . TYR A 1 151 ? -0.825 5.732 2.103 1.00 95.94 151 TYR A N 1
ATOM 1158 C CA . TYR A 1 151 ? -0.960 4.535 2.944 1.00 95.94 151 TYR A CA 1
ATOM 1159 C C . TYR A 1 151 ? -0.556 4.820 4.400 1.00 95.94 151 TYR A C 1
ATOM 1161 O O . TYR A 1 151 ? -1.247 4.398 5.325 1.00 95.94 151 TYR A O 1
ATOM 1169 N N . GLU A 1 152 ? 0.551 5.535 4.613 1.00 95.69 152 GLU A N 1
ATOM 1170 C CA . GLU A 1 152 ? 1.035 5.907 5.951 1.00 95.69 152 GLU A CA 1
ATOM 1171 C C . GLU A 1 152 ? 0.080 6.872 6.659 1.00 95.69 152 GLU A C 1
ATOM 1173 O O . GLU A 1 152 ? -0.274 6.655 7.819 1.00 95.69 152 GLU A O 1
ATOM 1178 N N . GLU A 1 153 ? -0.399 7.896 5.951 1.00 97.56 153 GLU A N 1
ATOM 1179 C CA . GLU A 1 153 ? -1.400 8.827 6.470 1.00 97.56 153 GLU A CA 1
ATOM 1180 C C . GLU A 1 153 ? -2.700 8.098 6.827 1.00 97.56 153 GLU A C 1
ATOM 1182 O O . GLU A 1 153 ? -3.252 8.308 7.906 1.00 97.56 153 GLU A O 1
ATOM 1187 N N . GLY A 1 154 ? -3.156 7.187 5.967 1.00 98.06 154 GLY A N 1
ATOM 1188 C CA . GLY A 1 154 ? -4.339 6.376 6.212 1.00 98.06 154 GLY A CA 1
ATOM 1189 C C . GLY A 1 154 ? -4.203 5.477 7.441 1.00 98.06 154 GLY A C 1
ATOM 1190 O O . GLY A 1 154 ? -5.108 5.449 8.272 1.00 98.06 154 GLY A O 1
ATOM 1191 N N . MET A 1 155 ? -3.055 4.817 7.634 1.00 97.75 155 MET A N 1
ATOM 1192 C CA . MET A 1 155 ? -2.767 4.054 8.859 1.00 97.75 155 MET A CA 1
ATOM 1193 C C . MET A 1 155 ? -2.798 4.934 10.113 1.00 97.75 155 MET A C 1
ATOM 1195 O O . MET A 1 155 ? -3.370 4.539 11.132 1.00 97.75 155 MET A O 1
ATOM 1199 N N . ASN A 1 156 ? -2.225 6.135 10.033 1.00 97.56 156 ASN A N 1
ATOM 1200 C CA . ASN A 1 156 ? -2.243 7.093 11.133 1.00 97.56 156 ASN A CA 1
ATOM 1201 C C . ASN A 1 156 ? -3.675 7.559 11.454 1.00 97.56 156 ASN A C 1
ATOM 1203 O O . ASN A 1 156 ? -4.050 7.618 12.622 1.00 97.56 156 ASN A O 1
ATOM 1207 N N . LEU A 1 157 ? -4.509 7.805 10.440 1.00 98.19 157 LEU A N 1
ATOM 1208 C CA . LEU A 1 157 ? -5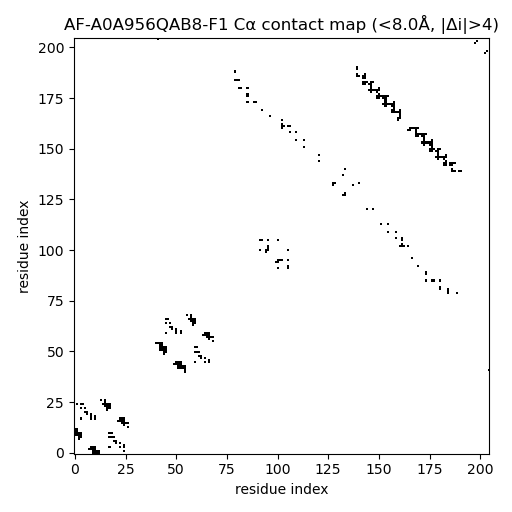.926 8.138 10.621 1.00 98.19 157 LEU A CA 1
ATOM 1209 C C . LEU A 1 157 ? -6.692 6.987 11.286 1.00 98.19 157 LEU A C 1
ATOM 1211 O O . LEU A 1 157 ? -7.402 7.213 12.263 1.00 98.19 157 LEU A O 1
ATOM 1215 N N . MET A 1 158 ? -6.480 5.743 10.839 1.00 98.19 158 MET A N 1
ATOM 1216 C CA . MET A 1 158 ? -7.094 4.561 11.460 1.00 98.19 158 MET A CA 1
ATOM 1217 C C . MET A 1 158 ? -6.694 4.393 12.930 1.00 98.19 158 MET A C 1
ATOM 1219 O O . MET A 1 158 ? -7.491 3.882 13.718 1.00 98.19 158 MET A O 1
ATOM 1223 N N . SER A 1 159 ? -5.493 4.833 13.323 1.00 97.62 159 SER A N 1
ATOM 1224 C CA . SER A 1 159 ? -5.039 4.761 14.716 1.00 97.62 159 SER A CA 1
ATOM 1225 C C . SER A 1 159 ? -5.919 5.570 15.680 1.00 97.62 159 SER A C 1
ATOM 1227 O O . SER A 1 159 ? -6.044 5.176 16.837 1.00 97.62 159 SER A O 1
ATOM 1229 N N . GLY A 1 160 ? -6.638 6.597 15.202 1.00 97.19 160 GLY A N 1
ATOM 1230 C CA . GLY A 1 160 ? -7.611 7.342 16.008 1.00 97.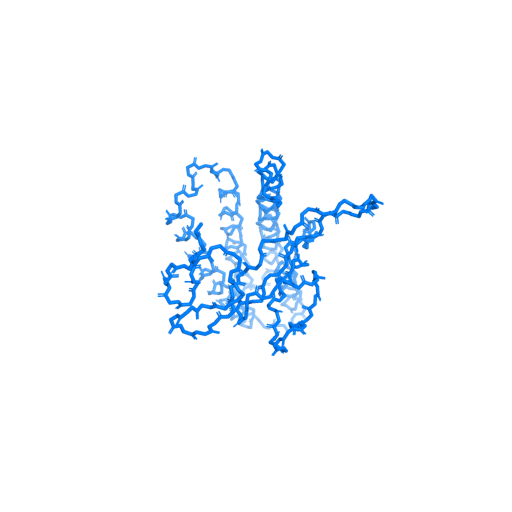19 160 GLY A CA 1
ATOM 1231 C C . GLY A 1 160 ? -8.715 6.452 16.592 1.00 97.19 160 GLY A C 1
ATOM 1232 O O . GLY A 1 160 ? -9.111 6.634 17.741 1.00 97.19 160 GLY A O 1
ATOM 1233 N N . PHE A 1 161 ? -9.132 5.400 15.868 1.00 97.44 161 PHE A N 1
ATOM 1234 C CA . PHE A 1 161 ? -10.095 4.413 16.377 1.00 97.44 161 PHE A CA 1
ATOM 1235 C C . PHE A 1 161 ? -9.590 3.717 17.646 1.00 97.44 161 PHE A C 1
ATOM 1237 O O . PHE A 1 161 ? -10.378 3.351 18.515 1.00 97.44 161 PHE A O 1
ATOM 1244 N N . VAL A 1 162 ? -8.276 3.526 17.769 1.00 96.50 162 VAL A N 1
ATOM 1245 C CA . VAL A 1 162 ? -7.675 2.894 18.946 1.00 96.50 162 VAL A CA 1
ATOM 1246 C C . VAL A 1 162 ? -7.819 3.782 20.184 1.00 96.50 162 VAL A C 1
ATOM 1248 O O . VAL A 1 162 ? -7.919 3.268 21.299 1.00 96.50 162 VAL A O 1
ATOM 1251 N N . GLU A 1 163 ? -7.825 5.101 19.994 1.00 95.81 163 GLU A N 1
ATOM 1252 C CA . GLU A 1 163 ? -7.857 6.083 21.075 1.00 95.81 163 GLU A CA 1
ATOM 1253 C C . GLU A 1 163 ? -9.271 6.319 21.610 1.00 95.81 163 GLU A C 1
ATOM 1255 O O . GLU A 1 163 ? -9.470 6.337 22.826 1.00 95.81 163 GLU A O 1
ATOM 1260 N N . ASP A 1 164 ? -10.251 6.488 20.718 1.00 97.00 164 ASP A N 1
ATOM 1261 C CA . ASP A 1 164 ? -11.609 6.914 21.083 1.00 97.00 164 ASP A CA 1
ATOM 1262 C C . ASP A 1 164 ? -12.723 5.927 20.681 1.00 97.00 164 ASP A C 1
ATOM 1264 O O . ASP A 1 164 ? -13.881 6.117 21.061 1.00 97.00 164 ASP A O 1
ATOM 1268 N N . GLY A 1 165 ? -12.394 4.855 19.951 1.00 95.38 165 GLY A N 1
ATOM 1269 C CA . GLY A 1 165 ? -13.349 3.853 19.473 1.00 95.38 165 GLY A CA 1
ATOM 1270 C C . GLY A 1 165 ? -14.295 4.344 18.373 1.00 95.38 165 GLY A C 1
ATOM 1271 O O . GLY A 1 165 ? -15.254 3.640 18.054 1.00 95.38 165 GLY A O 1
ATOM 1272 N N . ASN A 1 166 ? -14.078 5.532 17.799 1.00 96.81 166 ASN A N 1
ATOM 1273 C CA . ASN A 1 166 ? -14.950 6.110 16.781 1.00 96.81 166 ASN A CA 1
ATOM 1274 C C . ASN A 1 166 ? -14.715 5.452 15.405 1.00 96.81 166 ASN A C 1
ATOM 1276 O O . ASN A 1 166 ? -13.655 5.656 14.805 1.00 96.81 166 ASN A O 1
ATOM 1280 N N . PRO A 1 167 ? -15.698 4.717 14.840 1.00 94.81 167 PRO A N 1
ATOM 1281 C CA . PRO A 1 167 ? -15.532 4.010 13.566 1.00 94.81 167 PRO A CA 1
ATOM 1282 C C . PRO A 1 167 ? -15.225 4.916 12.369 1.00 94.81 167 PRO A C 1
ATOM 1284 O O . PRO A 1 167 ? -14.688 4.429 11.378 1.00 94.81 167 PRO A O 1
ATOM 1287 N N . MET A 1 168 ? -15.520 6.218 12.462 1.00 96.31 168 MET A N 1
ATOM 1288 C CA . MET A 1 168 ? -15.246 7.188 11.398 1.00 96.31 168 MET A CA 1
ATOM 1289 C C . MET A 1 168 ? -13.749 7.285 11.066 1.00 96.31 168 MET A C 1
ATOM 1291 O O . MET A 1 168 ? -13.396 7.499 9.910 1.00 96.31 168 MET A O 1
ATOM 1295 N N . HIS A 1 169 ? -12.866 7.060 12.045 1.00 97.56 169 HIS A N 1
ATOM 1296 C CA . HIS A 1 169 ? -11.416 6.988 11.818 1.00 97.56 169 HIS A CA 1
ATOM 1297 C C . HIS A 1 169 ? -11.031 5.841 10.879 1.00 97.56 169 HIS A C 1
ATOM 1299 O O . HIS A 1 169 ? -10.127 5.986 10.059 1.00 97.56 169 HIS A O 1
ATOM 1305 N N . LEU A 1 170 ? -11.744 4.710 10.958 1.00 97.19 170 LEU A N 1
ATOM 1306 C CA . LEU A 1 170 ? -11.527 3.573 10.063 1.00 97.19 170 LEU A CA 1
ATOM 1307 C C . LEU A 1 170 ? -11.971 3.902 8.637 1.00 97.19 170 LEU A C 1
ATOM 1309 O O . LEU A 1 170 ? -11.266 3.555 7.700 1.00 97.19 170 LEU A O 1
ATOM 1313 N N . ASP A 1 171 ? -13.111 4.578 8.471 1.00 95.50 171 ASP A N 1
ATOM 1314 C CA . ASP A 1 171 ? -13.628 4.944 7.146 1.00 95.50 171 ASP A CA 1
ATOM 1315 C C . ASP A 1 171 ? -12.713 5.952 6.440 1.00 95.50 171 ASP A C 1
ATOM 1317 O O . ASP A 1 171 ? -12.286 5.708 5.313 1.00 95.50 171 ASP A O 1
ATOM 1321 N N . VAL A 1 172 ? -12.349 7.040 7.127 1.00 96.81 172 VAL A N 1
ATOM 1322 C CA . VAL A 1 172 ? -11.459 8.080 6.581 1.00 96.81 172 VAL A CA 1
ATOM 1323 C C . VAL A 1 172 ? -10.064 7.513 6.302 1.00 96.81 172 VAL A C 1
ATOM 1325 O O . VAL A 1 172 ? -9.456 7.808 5.274 1.00 96.81 172 VAL A O 1
ATOM 1328 N N . GLY A 1 173 ? -9.561 6.649 7.187 1.00 97.62 173 GLY A N 1
ATOM 1329 C CA . GLY A 1 173 ? -8.297 5.956 6.970 1.00 97.62 173 GLY A CA 1
ATOM 1330 C C . GLY A 1 173 ? -8.331 5.013 5.764 1.00 97.62 173 GLY A C 1
ATOM 1331 O O . GLY A 1 173 ? -7.417 5.047 4.945 1.00 97.62 173 GLY A O 1
ATOM 1332 N N . LEU A 1 174 ? -9.393 4.217 5.597 1.00 97.94 174 LEU A N 1
ATOM 1333 C CA . LEU A 1 174 ? -9.556 3.335 4.435 1.00 97.94 174 LEU A CA 1
ATOM 1334 C C . LEU A 1 174 ? -9.679 4.105 3.119 1.00 97.94 174 LEU A C 1
ATOM 1336 O O . LEU A 1 174 ? -9.110 3.669 2.119 1.00 97.94 174 LEU A O 1
ATOM 1340 N N . GLU A 1 175 ? -10.399 5.226 3.105 1.00 97.25 175 GLU A N 1
ATOM 1341 C CA . GLU A 1 175 ? -10.494 6.105 1.935 1.00 97.25 175 GLU A CA 1
ATOM 1342 C C . GLU A 1 175 ? -9.105 6.599 1.522 1.00 97.25 175 GLU A C 1
ATOM 1344 O O . GLU A 1 175 ? -8.701 6.446 0.370 1.00 97.25 175 GLU A O 1
ATOM 1349 N N . LYS A 1 176 ? -8.316 7.072 2.489 1.00 97.94 176 LYS A N 1
ATOM 1350 C CA . LYS A 1 176 ? -6.946 7.528 2.251 1.00 97.94 176 LYS A CA 1
ATOM 1351 C C . LYS A 1 176 ? -6.026 6.413 1.728 1.00 97.94 176 LYS A C 1
ATOM 1353 O O . LYS A 1 176 ? -5.256 6.625 0.792 1.00 97.94 176 LYS A O 1
ATOM 1358 N N . ILE A 1 177 ? -6.132 5.204 2.282 1.00 97.62 177 ILE A N 1
ATOM 1359 C CA . ILE A 1 177 ? -5.385 4.027 1.803 1.00 97.62 177 ILE A CA 1
ATOM 1360 C C . ILE A 1 177 ? -5.797 3.668 0.370 1.00 97.62 177 ILE A C 1
ATOM 1362 O O . ILE A 1 177 ? -4.942 3.317 -0.445 1.00 97.62 177 ILE A O 1
ATOM 1366 N N . TRP A 1 178 ? -7.087 3.767 0.040 1.00 96.56 178 TRP A N 1
ATOM 1367 C CA . TRP A 1 178 ? -7.576 3.539 -1.317 1.00 96.56 178 TRP A CA 1
ATOM 1368 C C . TRP A 1 178 ? -6.997 4.551 -2.310 1.00 96.56 178 TRP A C 1
ATOM 1370 O O . TRP A 1 178 ? -6.478 4.149 -3.350 1.00 96.56 178 TRP A O 1
ATOM 1380 N N . GLU A 1 179 ? -6.997 5.844 -1.973 1.00 96.25 179 GLU A N 1
ATOM 1381 C CA . GLU A 1 179 ? -6.346 6.877 -2.793 1.00 96.25 179 GLU A CA 1
ATOM 1382 C C . GLU A 1 179 ? -4.866 6.557 -3.045 1.00 96.25 179 GLU A C 1
ATOM 1384 O O . GLU A 1 179 ? -4.378 6.679 -4.173 1.00 96.25 179 GLU A O 1
ATOM 1389 N N . GLY A 1 180 ? -4.157 6.102 -2.007 1.00 96.12 180 GLY A N 1
ATOM 1390 C CA . GLY A 1 180 ? -2.773 5.655 -2.129 1.00 96.12 180 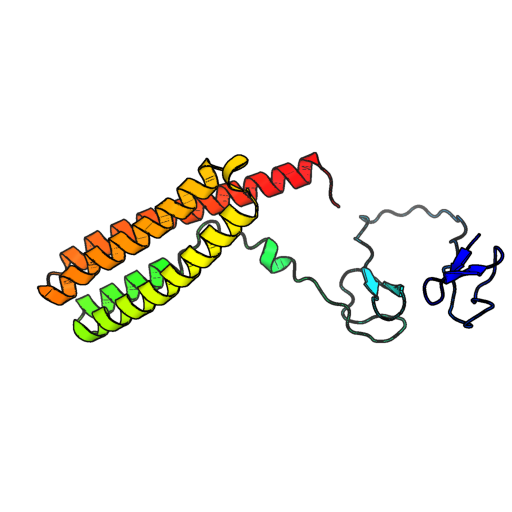GLY A CA 1
ATOM 1391 C C . GLY A 1 180 ? -2.615 4.448 -3.054 1.00 96.12 180 GLY A C 1
ATOM 1392 O O . GLY A 1 180 ? -1.696 4.397 -3.875 1.00 96.12 180 GLY A O 1
ATOM 1393 N N . ASN A 1 181 ? -3.538 3.488 -2.967 1.00 95.69 181 ASN A N 1
ATOM 1394 C CA . ASN A 1 181 ? -3.559 2.294 -3.809 1.00 95.69 181 ASN A CA 1
ATOM 1395 C C . ASN A 1 181 ? -3.747 2.636 -5.288 1.00 95.69 181 ASN A C 1
ATOM 1397 O O . ASN A 1 181 ? -3.027 2.112 -6.139 1.00 95.69 181 ASN A O 1
ATOM 1401 N N . GLU A 1 182 ? -4.662 3.554 -5.588 1.00 95.38 182 GLU A N 1
ATOM 1402 C CA . GLU A 1 182 ? -4.911 4.020 -6.951 1.00 95.38 182 GLU A CA 1
ATOM 1403 C C . GLU A 1 182 ? -3.678 4.709 -7.545 1.00 95.38 182 GLU A C 1
ATOM 1405 O O . GLU A 1 182 ? -3.290 4.410 -8.675 1.00 95.38 182 GLU A O 1
ATOM 1410 N N . LYS A 1 183 ? -2.980 5.547 -6.767 1.00 94.75 183 LYS A N 1
ATOM 1411 C CA . LYS A 1 183 ? -1.728 6.189 -7.211 1.00 94.75 183 LYS A CA 1
ATOM 1412 C C . LYS A 1 183 ? -0.622 5.177 -7.508 1.00 94.75 183 LYS A C 1
ATOM 1414 O O . LYS A 1 183 ? 0.079 5.312 -8.509 1.00 94.75 183 LYS A O 1
ATOM 1419 N N . ILE A 1 184 ? -0.483 4.134 -6.686 1.00 93.25 184 ILE A N 1
ATOM 1420 C CA . ILE A 1 184 ? 0.488 3.055 -6.929 1.00 93.25 184 ILE A CA 1
ATOM 1421 C C . ILE A 1 184 ? 0.111 2.254 -8.184 1.00 93.25 184 ILE A C 1
ATOM 1423 O O . ILE A 1 184 ? 0.981 1.959 -9.006 1.00 93.25 184 ILE A O 1
ATOM 1427 N N . ASN A 1 185 ? -1.169 1.920 -8.366 1.00 91.88 185 ASN A N 1
ATOM 1428 C CA . ASN A 1 185 ? -1.648 1.238 -9.572 1.00 91.88 185 ASN A CA 1
ATOM 1429 C C . ASN A 1 185 ? -1.386 2.059 -10.835 1.00 91.88 185 ASN A C 1
ATOM 1431 O O . ASN A 1 185 ? -0.912 1.511 -11.836 1.00 91.88 185 ASN A O 1
ATOM 1435 N N . GLU A 1 186 ? -1.603 3.368 -10.764 1.00 92.62 186 GLU A N 1
ATOM 1436 C CA . GLU A 1 186 ? -1.320 4.285 -11.858 1.00 92.62 186 GLU A CA 1
ATOM 1437 C C . GLU A 1 186 ? 0.184 4.379 -12.153 1.00 92.62 186 GLU A C 1
ATOM 1439 O O . GLU A 1 186 ? 0.599 4.256 -13.309 1.00 92.62 186 GLU A O 1
ATOM 1444 N N . ALA A 1 187 ? 1.027 4.463 -11.120 1.00 91.25 187 ALA A N 1
ATOM 1445 C CA . ALA A 1 187 ? 2.481 4.398 -11.268 1.00 91.25 187 ALA A CA 1
ATOM 1446 C C . ALA A 1 187 ? 2.930 3.113 -11.986 1.00 91.25 187 ALA A C 1
ATOM 1448 O O . ALA A 1 187 ? 3.695 3.152 -12.954 1.00 91.25 187 ALA A O 1
ATOM 1449 N N . MET A 1 188 ? 2.386 1.959 -11.592 1.00 89.06 188 MET A N 1
ATOM 1450 C CA . MET A 1 188 ? 2.665 0.689 -12.267 1.00 89.06 188 MET A CA 1
ATOM 1451 C C . MET A 1 188 ? 2.150 0.659 -13.710 1.00 89.06 188 MET A C 1
ATOM 1453 O O . MET A 1 188 ? 2.797 0.075 -14.583 1.00 89.06 188 MET A O 1
ATOM 1457 N N . ARG A 1 189 ? 0.989 1.263 -13.990 1.00 89.56 189 ARG A N 1
ATOM 1458 C CA . ARG A 1 189 ? 0.442 1.381 -15.349 1.00 89.56 189 ARG A CA 1
ATOM 1459 C C . ARG A 1 189 ? 1.399 2.166 -16.247 1.00 89.56 189 ARG A C 1
ATOM 1461 O O . ARG A 1 189 ? 1.748 1.673 -17.320 1.00 89.56 189 ARG A O 1
ATOM 1468 N N . MET A 1 190 ? 1.895 3.313 -15.783 1.00 88.25 190 MET A N 1
ATOM 1469 C CA . MET A 1 190 ? 2.885 4.122 -16.505 1.00 88.25 190 MET A CA 1
ATOM 1470 C C . MET A 1 190 ? 4.225 3.398 -16.689 1.00 88.25 190 MET A C 1
ATOM 1472 O O . MET A 1 190 ? 4.861 3.525 -17.742 1.00 88.25 190 MET A O 1
ATOM 1476 N N . ASN A 1 191 ? 4.664 2.613 -15.698 1.00 86.00 191 ASN A N 1
ATOM 1477 C CA . ASN A 1 191 ? 5.866 1.786 -15.823 1.00 86.00 191 ASN A CA 1
ATOM 1478 C C . ASN A 1 191 ? 5.710 0.735 -16.934 1.00 86.00 191 ASN A C 1
ATOM 1480 O O . ASN A 1 191 ? 6.574 0.611 -17.804 1.00 86.00 191 ASN A O 1
ATOM 1484 N N . ARG A 1 192 ? 4.578 0.019 -16.945 1.00 85.69 192 ARG A N 1
ATOM 1485 C CA . ARG A 1 192 ? 4.267 -1.008 -17.953 1.00 85.69 192 ARG A CA 1
ATOM 1486 C C . ARG A 1 192 ? 4.154 -0.421 -19.357 1.00 85.69 192 ARG A C 1
ATOM 1488 O O . ARG A 1 192 ? 4.734 -0.970 -20.290 1.00 85.69 192 ARG A O 1
ATOM 1495 N N . GLU A 1 193 ? 3.454 0.703 -19.509 1.00 86.12 193 GLU A N 1
ATOM 1496 C CA . GLU A 1 193 ? 3.308 1.377 -20.804 1.00 86.12 193 GLU A CA 1
ATOM 1497 C C . GLU A 1 193 ? 4.664 1.803 -21.375 1.00 86.12 193 GLU A C 1
ATOM 1499 O O . GLU A 1 193 ? 4.927 1.631 -22.563 1.00 86.12 193 GLU A O 1
ATOM 1504 N N . PHE A 1 194 ? 5.546 2.325 -20.526 1.00 82.88 194 PHE A N 1
ATOM 1505 C CA . PHE A 1 194 ? 6.879 2.726 -20.949 1.00 82.88 194 PHE A CA 1
ATOM 1506 C C . PHE A 1 194 ? 7.764 1.555 -21.351 1.00 82.88 194 PHE A C 1
ATOM 1508 O O . PHE A 1 194 ? 8.413 1.624 -22.389 1.00 82.88 194 PHE A O 1
ATOM 1515 N N . ARG A 1 195 ? 7.774 0.473 -20.564 1.00 81.06 195 ARG A N 1
ATOM 1516 C CA . ARG A 1 195 ? 8.520 -0.739 -20.926 1.00 81.06 195 ARG A CA 1
ATOM 1517 C C . ARG A 1 195 ? 8.068 -1.280 -22.277 1.00 81.06 195 ARG A C 1
ATOM 1519 O O . ARG A 1 195 ? 8.913 -1.593 -23.103 1.00 81.06 195 ARG A O 1
ATOM 1526 N N . ARG A 1 196 ? 6.755 -1.289 -22.530 1.00 82.19 196 ARG A N 1
ATOM 1527 C CA . ARG A 1 196 ? 6.200 -1.675 -23.831 1.00 82.19 196 ARG A CA 1
ATOM 1528 C C . ARG A 1 196 ? 6.720 -0.779 -24.962 1.00 82.19 196 ARG A C 1
ATOM 1530 O O . ARG A 1 196 ? 7.161 -1.301 -25.976 1.00 82.19 196 ARG A O 1
ATOM 1537 N N . LYS A 1 197 ? 6.735 0.549 -24.779 1.00 82.62 197 LYS A N 1
ATOM 1538 C CA . LYS A 1 197 ? 7.297 1.485 -25.776 1.00 82.62 197 LYS A CA 1
ATOM 1539 C C . LYS A 1 197 ? 8.786 1.238 -26.028 1.00 82.62 197 LYS A C 1
ATOM 1541 O O . LYS A 1 197 ? 9.205 1.217 -27.177 1.00 82.62 197 LYS A O 1
ATOM 1546 N N . LEU A 1 198 ? 9.575 0.998 -24.979 1.00 77.50 198 LEU A N 1
ATOM 1547 C CA . LEU A 1 198 ? 10.995 0.665 -25.126 1.00 77.50 198 LEU A CA 1
ATOM 1548 C C . LEU A 1 198 ? 11.207 -0.646 -25.896 1.00 77.50 198 LEU A C 1
ATOM 1550 O O . LEU A 1 198 ? 12.099 -0.713 -26.737 1.00 77.50 198 LEU A O 1
ATOM 1554 N N . GLU A 1 199 ? 10.395 -1.672 -25.632 1.00 77.56 199 GLU A N 1
ATOM 1555 C CA . GLU A 1 199 ? 10.434 -2.943 -26.368 1.00 77.56 199 GLU A CA 1
ATOM 1556 C C . GLU A 1 199 ? 10.083 -2.749 -27.854 1.00 77.56 199 GLU A C 1
ATOM 1558 O O . GLU A 1 199 ? 10.778 -3.283 -28.719 1.00 77.56 199 GLU A O 1
ATOM 1563 N N . GLU A 1 200 ? 9.058 -1.943 -28.152 1.00 80.06 200 GLU A N 1
ATOM 1564 C CA . GLU A 1 200 ? 8.642 -1.602 -29.520 1.00 80.06 200 GLU A CA 1
ATOM 1565 C C . GLU A 1 200 ? 9.705 -0.781 -30.275 1.00 80.06 200 GLU A C 1
ATOM 1567 O O . GLU A 1 200 ? 9.951 -1.031 -31.455 1.00 80.06 200 GLU A O 1
ATOM 1572 N N . GLU A 1 201 ? 10.353 0.181 -29.610 1.00 79.38 201 GLU A N 1
ATOM 1573 C CA . GLU A 1 201 ? 11.335 1.090 -30.220 1.00 79.38 201 GLU A CA 1
ATOM 1574 C C . GLU A 1 201 ? 12.731 0.467 -30.389 1.00 79.38 201 GLU A C 1
ATOM 1576 O O . GLU A 1 201 ? 13.405 0.737 -31.384 1.00 79.38 201 GLU A O 1
ATOM 1581 N N . TRP A 1 202 ? 13.186 -0.352 -29.433 1.00 73.56 202 TRP A N 1
ATOM 1582 C CA . TRP A 1 202 ? 14.569 -0.856 -29.386 1.00 73.56 202 TRP A CA 1
ATOM 1583 C C . TRP A 1 202 ? 14.697 -2.336 -29.754 1.00 73.56 202 TRP A C 1
ATOM 1585 O O . TRP A 1 202 ? 15.816 -2.840 -29.846 1.00 73.56 202 TRP A O 1
ATOM 1595 N N . GLY A 1 203 ? 13.581 -3.031 -29.997 1.00 54.00 203 GLY A N 1
ATOM 1596 C CA . GLY A 1 203 ? 13.568 -4.345 -30.638 1.00 54.00 203 GLY A CA 1
ATOM 1597 C C . GLY A 1 203 ? 14.384 -5.421 -29.921 1.00 54.00 203 GLY A C 1
ATOM 1598 O O . GLY A 1 203 ? 14.953 -6.281 -30.589 1.00 54.00 203 GLY A O 1
ATOM 1599 N N . TYR A 1 204 ? 14.466 -5.395 -28.586 1.00 50.88 204 TYR A N 1
ATOM 1600 C CA . TYR A 1 204 ? 15.030 -6.511 -27.822 1.00 50.88 204 TYR A CA 1
ATOM 1601 C C . TYR A 1 204 ? 14.079 -7.722 -27.893 1.00 50.88 204 TYR A C 1
ATOM 1603 O O . TYR A 1 204 ? 13.284 -7.970 -26.986 1.00 50.88 204 TYR A O 1
ATOM 1611 N N . MET A 1 205 ? 14.181 -8.467 -28.996 1.00 49.16 205 MET A N 1
ATOM 1612 C CA . MET A 1 205 ? 13.756 -9.861 -29.149 1.00 49.16 205 MET A CA 1
ATOM 1613 C C . MET A 1 205 ? 14.967 -10.734 -29.455 1.00 49.16 205 MET A C 1
ATOM 1615 O O . MET A 1 205 ? 15.730 -10.383 -30.381 1.00 49.16 205 MET A O 1
#